Protein AF-A0A8B6XWF5-F1 (afdb_monomer_lite)

Structure (mmCIF, N/CA/C/O backbone):
data_AF-A0A8B6XWF5-F1
#
_entry.id   AF-A0A8B6XWF5-F1
#
loop_
_atom_site.group_PDB
_atom_site.id
_atom_site.type_symbol
_atom_site.label_atom_id
_atom_site.label_alt_id
_atom_site.label_comp_id
_atom_site.label_asym_id
_atom_site.label_entity_id
_atom_site.label_seq_id
_atom_site.pdbx_PDB_ins_code
_atom_site.Cartn_x
_atom_site.Cartn_y
_atom_site.Cartn_z
_atom_site.occupancy
_atom_site.B_iso_or_equiv
_atom_site.auth_seq_id
_atom_site.auth_comp_id
_atom_site.auth_asym_id
_atom_site.auth_atom_id
_atom_site.pdbx_PDB_model_num
ATOM 1 N N . MET A 1 1 ? 24.332 42.017 -53.865 1.00 40.75 1 MET A N 1
ATOM 2 C CA . MET A 1 1 ? 25.266 41.068 -53.219 1.00 40.75 1 MET A CA 1
ATOM 3 C C . MET A 1 1 ? 24.506 40.400 -52.078 1.00 40.75 1 MET A C 1
ATOM 5 O O . MET A 1 1 ? 23.909 41.108 -51.281 1.00 40.75 1 MET A O 1
ATOM 9 N N . TYR A 1 2 ? 24.379 39.073 -52.116 1.00 41.25 2 TYR A N 1
ATOM 10 C CA . TYR A 1 2 ? 23.441 38.264 -51.323 1.00 41.25 2 TYR A CA 1
ATOM 11 C C . TYR A 1 2 ? 23.798 38.203 -49.827 1.00 41.25 2 TYR A C 1
ATOM 13 O O . TYR A 1 2 ? 24.896 37.775 -49.492 1.00 41.25 2 TYR A O 1
ATOM 21 N N . ALA A 1 3 ? 22.838 38.498 -48.943 1.00 41.47 3 ALA A N 1
ATOM 22 C CA . ALA A 1 3 ? 22.856 38.057 -47.546 1.00 41.47 3 ALA A CA 1
ATOM 23 C C . ALA A 1 3 ? 21.931 36.832 -47.414 1.00 41.47 3 ALA A C 1
ATOM 25 O O . ALA A 1 3 ? 20.718 36.934 -47.612 1.00 41.47 3 ALA A O 1
ATOM 26 N N . ARG A 1 4 ? 22.513 35.650 -47.170 1.00 47.28 4 ARG A N 1
ATOM 27 C CA . ARG A 1 4 ? 21.792 34.379 -46.995 1.00 47.28 4 ARG A CA 1
ATOM 28 C C . ARG A 1 4 ? 21.519 34.101 -45.513 1.00 47.28 4 ARG A C 1
ATOM 30 O O . ARG A 1 4 ? 22.391 34.240 -44.672 1.00 47.28 4 ARG A O 1
ATOM 37 N N . ARG A 1 5 ? 20.273 33.677 -45.296 1.00 52.94 5 ARG A N 1
ATOM 38 C CA . ARG A 1 5 ? 19.654 32.906 -44.204 1.00 52.94 5 ARG A CA 1
ATOM 39 C C . ARG A 1 5 ? 20.608 32.059 -43.340 1.00 52.94 5 ARG A C 1
ATOM 41 O O . ARG A 1 5 ? 21.118 31.068 -43.842 1.00 52.94 5 ARG A O 1
ATOM 48 N N . ASP A 1 6 ? 20.637 32.347 -42.037 1.00 50.38 6 ASP A N 1
ATOM 49 C CA . ASP A 1 6 ? 21.227 31.493 -40.983 1.00 50.38 6 ASP A CA 1
ATOM 50 C C . ASP A 1 6 ? 20.266 31.233 -39.794 1.00 50.38 6 ASP A C 1
ATOM 52 O O . ASP A 1 6 ? 20.687 30.977 -38.670 1.00 50.38 6 ASP A O 1
ATOM 56 N N . SER A 1 7 ? 18.942 31.286 -39.998 1.00 51.62 7 SER A N 1
ATOM 57 C CA . SER A 1 7 ? 17.967 31.172 -38.891 1.00 51.62 7 SER A CA 1
ATOM 58 C C . SER A 1 7 ? 17.099 29.905 -38.868 1.00 51.62 7 SER A C 1
ATOM 60 O O . SER A 1 7 ? 16.198 29.824 -38.040 1.00 51.62 7 SER A O 1
ATOM 62 N N . ILE A 1 8 ? 17.351 28.896 -39.712 1.00 48.91 8 ILE A N 1
ATOM 63 C CA . ILE A 1 8 ? 16.425 27.747 -39.869 1.00 48.91 8 ILE A CA 1
ATOM 64 C C . ILE A 1 8 ? 16.876 26.459 -39.138 1.00 48.91 8 ILE A C 1
ATOM 66 O O . ILE A 1 8 ? 16.073 25.558 -38.948 1.00 48.91 8 ILE A O 1
ATOM 70 N N . VAL A 1 9 ? 18.109 26.358 -38.628 1.00 51.06 9 VAL A N 1
ATOM 71 C CA . VAL A 1 9 ? 18.645 25.058 -38.145 1.00 51.06 9 VAL A CA 1
ATOM 72 C C . VAL A 1 9 ? 18.477 24.811 -36.629 1.00 51.06 9 VAL A C 1
ATOM 74 O O . VAL A 1 9 ? 18.616 23.686 -36.166 1.00 51.06 9 VAL A O 1
ATOM 77 N N . ARG A 1 10 ? 18.114 25.816 -35.816 1.00 50.41 10 ARG A N 1
ATOM 78 C CA . ARG A 1 10 ? 18.029 25.657 -34.340 1.00 50.41 10 ARG A CA 1
ATOM 79 C C . ARG A 1 10 ? 16.682 25.153 -33.799 1.00 50.41 10 ARG A C 1
ATOM 81 O O . ARG A 1 10 ? 16.606 24.804 -32.622 1.00 50.41 10 ARG A O 1
ATOM 88 N N . SER A 1 11 ? 15.623 25.121 -34.609 1.00 52.97 11 SER A N 1
ATOM 89 C CA . SER A 1 11 ? 14.292 24.669 -34.171 1.00 52.97 11 SER A CA 1
ATOM 90 C C . SER A 1 11 ? 14.122 23.144 -34.181 1.00 52.97 11 SER A C 1
ATOM 92 O O . SER A 1 11 ? 13.317 22.632 -33.405 1.00 52.97 11 SER A O 1
ATOM 94 N N . ASP A 1 12 ? 14.900 22.415 -34.987 1.00 57.81 12 ASP A N 1
ATOM 95 C CA . ASP A 1 12 ? 14.737 20.962 -35.155 1.00 57.81 12 ASP A CA 1
ATOM 96 C C . ASP A 1 12 ? 15.375 20.138 -34.026 1.00 57.81 12 ASP A C 1
ATOM 98 O O . ASP A 1 12 ? 14.762 19.206 -33.508 1.00 57.81 12 ASP A O 1
ATOM 102 N N . GLU A 1 13 ? 16.567 20.507 -33.548 1.00 53.78 13 GLU A N 1
ATOM 103 C CA . GLU A 1 13 ? 17.257 19.730 -32.504 1.00 53.78 13 GLU A CA 1
ATOM 104 C C . GLU A 1 13 ? 16.522 19.752 -31.158 1.00 53.78 13 GLU A C 1
ATOM 106 O O . GLU A 1 13 ? 16.508 18.759 -30.429 1.00 53.78 13 GLU A O 1
ATOM 111 N N . ARG A 1 14 ? 15.859 20.867 -30.825 1.00 58.56 14 ARG A N 1
ATOM 112 C CA . ARG A 1 14 ? 15.055 20.987 -29.597 1.00 58.56 14 ARG A CA 1
ATOM 113 C C . ARG A 1 14 ? 13.810 20.104 -29.651 1.00 58.56 14 ARG A C 1
ATOM 115 O O . ARG A 1 14 ? 13.469 19.476 -28.654 1.00 58.56 14 ARG A O 1
ATOM 122 N N . SER A 1 15 ? 13.171 20.034 -30.818 1.00 60.38 15 SER A N 1
ATOM 123 C CA . SER A 1 15 ? 12.005 19.183 -31.063 1.00 60.38 15 SER A CA 1
ATOM 124 C C . SER A 1 15 ? 12.380 17.701 -30.975 1.00 60.38 15 SER A C 1
ATOM 126 O O . SER A 1 15 ? 11.768 16.942 -30.225 1.00 60.38 15 SER A O 1
ATOM 128 N N . VAL A 1 16 ? 13.472 17.299 -31.634 1.00 60.78 16 VAL A N 1
ATOM 129 C CA . VAL A 1 16 ? 13.962 15.912 -31.618 1.00 60.78 16 VAL A CA 1
ATOM 130 C C . VAL A 1 16 ? 14.420 15.483 -30.220 1.00 60.78 16 VAL A C 1
ATOM 132 O O . VAL A 1 16 ? 14.126 14.364 -29.798 1.00 60.78 16 VAL A O 1
ATOM 135 N N . ASN A 1 17 ? 15.097 16.354 -29.467 1.00 61.69 17 ASN A N 1
ATOM 136 C CA . ASN A 1 17 ? 15.509 16.051 -28.093 1.00 61.69 17 ASN A CA 1
ATOM 137 C C . ASN A 1 17 ? 14.317 15.971 -27.124 1.00 61.69 17 ASN A C 1
ATOM 139 O O . ASN A 1 17 ? 14.327 15.132 -26.222 1.00 61.69 17 ASN A O 1
ATOM 143 N N . ASN A 1 18 ? 13.267 16.770 -27.338 1.00 60.59 18 ASN A N 1
ATOM 144 C CA . ASN A 1 18 ? 12.017 16.650 -26.586 1.00 60.59 18 ASN A CA 1
ATOM 145 C C . ASN A 1 18 ? 11.285 15.337 -26.902 1.00 60.59 18 ASN A C 1
ATOM 147 O O . ASN A 1 18 ? 10.856 14.649 -25.985 1.00 60.59 18 ASN A O 1
ATOM 151 N N . ILE A 1 19 ? 11.213 14.925 -28.170 1.00 62.34 19 ILE A N 1
ATOM 152 C CA . ILE A 1 19 ? 10.586 13.648 -28.556 1.00 62.34 19 ILE A CA 1
ATOM 153 C C . ILE A 1 19 ? 11.376 12.454 -27.996 1.00 62.34 19 ILE A C 1
ATOM 155 O O . ILE A 1 19 ? 10.791 11.522 -27.446 1.00 62.34 19 ILE A O 1
ATOM 159 N N . LYS A 1 20 ? 12.713 12.488 -28.068 1.00 64.31 20 LYS A N 1
ATOM 160 C CA . LYS A 1 20 ? 13.566 11.438 -27.486 1.00 64.31 20 LYS A CA 1
ATOM 161 C C . LYS A 1 20 ? 13.416 11.342 -25.970 1.00 64.31 20 LYS A C 1
ATOM 163 O O . LYS A 1 20 ? 13.403 10.237 -25.444 1.00 64.31 20 LYS A O 1
ATOM 168 N N . SER A 1 21 ? 13.303 12.470 -25.267 1.00 62.88 21 SER A N 1
ATOM 169 C CA . SER A 1 21 ? 13.148 12.465 -23.809 1.00 62.88 21 SER A CA 1
ATOM 170 C C . SER A 1 21 ? 11.763 11.990 -23.356 1.00 62.88 21 SER A C 1
ATOM 172 O O . SER A 1 21 ? 11.671 11.393 -22.283 1.00 62.88 21 SER A O 1
ATOM 174 N N . ILE A 1 22 ? 10.731 12.198 -24.184 1.00 63.44 22 ILE A N 1
ATOM 175 C CA . ILE A 1 22 ? 9.366 11.679 -24.010 1.00 63.44 22 ILE A CA 1
ATOM 176 C C . ILE A 1 22 ? 9.309 10.154 -24.194 1.00 63.44 22 ILE A C 1
ATOM 178 O O . ILE A 1 22 ? 8.597 9.475 -23.461 1.00 63.44 22 ILE A O 1
ATOM 182 N N . LEU A 1 23 ? 10.071 9.604 -25.142 1.00 70.94 23 LEU A N 1
ATOM 183 C CA . LEU A 1 23 ? 10.113 8.160 -25.416 1.00 70.94 23 LEU A CA 1
ATOM 184 C C . LEU A 1 23 ? 11.144 7.400 -24.564 1.00 70.94 23 LEU A C 1
ATOM 186 O O . LEU A 1 23 ? 11.208 6.172 -24.611 1.00 70.94 23 LEU A O 1
ATOM 190 N N . ASP A 1 24 ? 11.961 8.109 -23.786 1.00 75.56 24 ASP A N 1
ATOM 191 C CA . ASP A 1 24 ? 12.939 7.507 -22.887 1.00 75.56 24 ASP A CA 1
ATOM 192 C C . ASP A 1 24 ? 12.252 6.944 -21.636 1.00 75.56 24 ASP A C 1
ATOM 194 O O . ASP A 1 24 ? 11.962 7.656 -20.670 1.00 75.56 24 ASP A O 1
ATOM 198 N N . LEU A 1 25 ? 12.011 5.634 -21.666 1.00 78.88 25 LEU A N 1
ATOM 199 C CA . LEU A 1 25 ? 11.409 4.874 -20.572 1.00 78.88 25 LEU A CA 1
ATOM 200 C C . LEU A 1 25 ? 12.417 4.488 -19.477 1.00 78.88 25 LEU A C 1
ATOM 202 O O . LEU A 1 25 ? 12.051 3.781 -18.539 1.00 78.88 25 LEU A O 1
ATOM 206 N N . LYS A 1 26 ? 13.678 4.941 -19.560 1.00 78.06 26 LYS A N 1
ATOM 207 C CA . LYS A 1 26 ? 14.667 4.661 -18.516 1.00 78.06 26 LYS A CA 1
ATOM 208 C C . LYS A 1 26 ? 14.281 5.360 -17.213 1.00 78.06 26 LYS A C 1
ATOM 210 O O . LYS A 1 26 ? 14.115 6.582 -17.210 1.00 78.06 26 LYS A O 1
ATOM 215 N N . PRO A 1 27 ? 14.216 4.629 -16.087 1.00 77.88 27 PRO A N 1
ATOM 216 C CA . PRO A 1 27 ? 13.932 5.237 -14.799 1.00 77.88 27 PRO A CA 1
ATOM 217 C C . PRO A 1 27 ? 14.965 6.294 -14.406 1.00 77.88 27 PRO A C 1
ATOM 219 O O . PRO A 1 27 ? 16.173 6.073 -14.521 1.00 77.88 27 PRO A O 1
ATOM 222 N N . ARG A 1 28 ? 14.488 7.429 -13.892 1.00 82.44 28 ARG A N 1
ATOM 223 C CA . ARG A 1 28 ? 15.327 8.576 -13.507 1.00 82.44 28 ARG A CA 1
ATOM 224 C C . ARG A 1 28 ? 15.396 8.784 -11.995 1.00 82.44 28 ARG A C 1
ATOM 226 O O . ARG A 1 28 ? 16.391 9.310 -11.498 1.00 82.44 28 ARG A O 1
ATOM 233 N N . ASN A 1 29 ? 14.400 8.312 -11.246 1.00 85.56 29 ASN A N 1
ATOM 234 C CA . ASN A 1 29 ? 14.357 8.454 -9.792 1.00 85.56 29 ASN A CA 1
ATOM 235 C C . ASN A 1 29 ? 15.127 7.330 -9.073 1.00 85.56 29 ASN A C 1
ATOM 237 O O . ASN A 1 29 ? 14.553 6.335 -8.641 1.00 85.56 29 ASN A O 1
ATOM 241 N N . LYS A 1 30 ? 16.452 7.468 -8.948 1.00 91.19 30 LYS A N 1
ATOM 242 C CA . LYS A 1 30 ? 17.323 6.402 -8.411 1.00 91.19 30 LYS A CA 1
ATOM 243 C C . LYS A 1 30 ? 16.920 5.905 -7.018 1.00 91.19 30 LYS A C 1
ATOM 245 O O . LYS A 1 30 ? 16.978 4.701 -6.783 1.00 91.19 30 LYS A O 1
ATOM 250 N N . GLN A 1 31 ? 16.529 6.802 -6.112 1.00 92.88 31 GLN A N 1
ATOM 251 C CA . GLN A 1 31 ? 16.149 6.432 -4.744 1.00 92.88 31 GLN A CA 1
ATOM 252 C C . GLN A 1 31 ? 14.873 5.586 -4.740 1.00 92.88 31 GLN A C 1
ATOM 254 O O . GLN A 1 31 ? 14.890 4.473 -4.217 1.00 92.88 31 GLN A O 1
ATOM 259 N N . ILE A 1 32 ? 13.818 6.053 -5.415 1.00 94.81 32 ILE A N 1
ATOM 260 C CA . ILE A 1 32 ? 12.560 5.304 -5.546 1.00 94.81 32 ILE A CA 1
ATOM 261 C C . ILE A 1 32 ? 12.779 3.978 -6.267 1.00 94.81 32 ILE A C 1
ATOM 263 O O . ILE A 1 32 ? 12.205 2.966 -5.887 1.00 94.81 32 ILE A O 1
ATOM 267 N N . ILE A 1 33 ? 13.650 3.937 -7.269 1.00 94.81 33 ILE A N 1
ATOM 268 C CA . ILE A 1 33 ? 13.936 2.707 -8.008 1.00 94.81 33 ILE A CA 1
ATOM 269 C C . ILE A 1 33 ? 14.662 1.675 -7.151 1.00 94.81 33 ILE A C 1
ATOM 271 O O . ILE A 1 33 ? 14.347 0.487 -7.225 1.00 94.81 33 ILE A O 1
ATOM 275 N N . ASN A 1 34 ? 15.614 2.105 -6.327 1.00 95.38 34 ASN A N 1
ATOM 276 C CA . ASN A 1 34 ? 16.272 1.211 -5.380 1.00 95.38 34 ASN A CA 1
ATOM 277 C C . ASN A 1 34 ? 15.288 0.710 -4.319 1.00 95.38 34 ASN A C 1
ATOM 279 O O . ASN A 1 34 ? 15.286 -0.481 -4.015 1.00 95.38 34 ASN A O 1
ATOM 283 N N . TYR A 1 35 ? 14.415 1.591 -3.826 1.00 95.56 35 TYR A N 1
ATOM 284 C CA . TYR A 1 35 ? 13.320 1.210 -2.941 1.00 95.56 35 TYR A CA 1
ATOM 285 C C . TYR A 1 35 ? 12.409 0.159 -3.595 1.00 95.56 35 TYR A C 1
ATOM 287 O O . TYR A 1 35 ? 12.222 -0.912 -3.026 1.00 95.56 35 TYR A O 1
ATOM 295 N N . CYS A 1 36 ? 11.945 0.388 -4.827 1.00 96.31 36 CYS A N 1
ATOM 296 C CA . CYS A 1 36 ? 11.104 -0.561 -5.560 1.00 96.31 36 CYS A CA 1
ATOM 297 C C . CYS A 1 36 ? 11.787 -1.927 -5.696 1.00 96.31 36 CYS A C 1
ATOM 299 O O . CYS A 1 36 ? 11.189 -2.946 -5.380 1.00 96.31 36 CYS A O 1
ATOM 301 N N . LYS A 1 37 ? 13.068 -1.975 -6.079 1.00 95.62 37 LYS A N 1
ATOM 302 C CA . LYS A 1 37 ? 13.811 -3.246 -6.155 1.00 95.62 37 LYS A CA 1
ATOM 303 C C . LYS A 1 37 ? 13.860 -3.983 -4.816 1.00 95.62 37 LYS A C 1
ATOM 305 O O . LYS A 1 37 ? 13.792 -5.207 -4.801 1.00 95.62 37 LYS A O 1
ATOM 310 N N . SER A 1 38 ? 13.955 -3.259 -3.697 1.00 95.38 38 SER A N 1
ATOM 311 C CA . SER A 1 38 ? 13.962 -3.885 -2.370 1.00 95.38 38 SER A CA 1
ATOM 312 C C . SER A 1 38 ? 12.652 -4.617 -2.047 1.00 95.38 38 SER A C 1
ATOM 314 O O . SER A 1 38 ? 12.682 -5.602 -1.312 1.00 95.38 38 SER A O 1
ATOM 316 N N . LEU A 1 39 ? 11.530 -4.204 -2.654 1.00 94.94 39 LEU A N 1
ATOM 317 C CA . LEU A 1 39 ? 10.211 -4.812 -2.454 1.00 94.94 39 LEU A CA 1
ATOM 318 C C . LEU A 1 39 ? 10.129 -6.265 -2.931 1.00 94.94 39 LEU A C 1
ATOM 320 O O . LEU A 1 39 ? 9.298 -7.019 -2.434 1.00 94.94 39 LEU A O 1
ATOM 324 N N . ILE A 1 40 ? 10.999 -6.688 -3.852 1.00 92.12 40 ILE A N 1
ATOM 325 C CA . ILE A 1 40 ? 11.012 -8.064 -4.376 1.00 92.12 40 ILE A CA 1
ATOM 326 C C . ILE A 1 40 ? 11.262 -9.072 -3.258 1.00 92.12 40 ILE A C 1
ATOM 328 O O . ILE A 1 40 ? 10.618 -10.113 -3.198 1.00 92.12 40 ILE A O 1
ATOM 332 N N . ASN A 1 41 ? 12.149 -8.713 -2.332 1.00 87.69 41 ASN A N 1
ATOM 333 C CA . ASN A 1 41 ? 12.585 -9.579 -1.242 1.00 87.69 41 ASN A CA 1
ATOM 334 C C . ASN A 1 41 ? 11.789 -9.362 0.050 1.00 87.69 41 ASN A C 1
ATOM 336 O O . ASN A 1 41 ? 12.114 -9.951 1.084 1.00 87.69 41 ASN A O 1
ATOM 340 N N . VAL A 1 42 ? 10.770 -8.501 0.026 1.00 89.44 42 VAL A N 1
ATOM 341 C CA . VAL A 1 42 ? 9.942 -8.256 1.203 1.00 89.44 42 VAL A CA 1
ATOM 342 C C . VAL A 1 42 ? 9.088 -9.487 1.472 1.00 89.44 42 VAL A C 1
ATOM 344 O O . VAL A 1 42 ? 8.296 -9.920 0.637 1.00 89.44 42 VAL A O 1
ATOM 347 N N . ARG A 1 43 ? 9.225 -10.019 2.687 1.00 84.06 43 ARG A N 1
ATOM 348 C CA . ARG A 1 43 ? 8.309 -11.013 3.243 1.00 84.06 43 ARG A CA 1
ATOM 349 C C . ARG A 1 43 ? 7.303 -10.304 4.132 1.00 84.06 43 ARG A C 1
ATOM 351 O O . ARG A 1 43 ? 7.694 -9.619 5.077 1.00 84.06 43 ARG A O 1
ATOM 358 N N . ILE A 1 44 ? 6.022 -10.476 3.832 1.00 81.81 44 ILE A N 1
ATOM 359 C CA . ILE A 1 44 ? 4.932 -9.940 4.638 1.00 81.81 44 ILE A CA 1
ATOM 360 C C . ILE A 1 44 ? 4.290 -11.110 5.384 1.00 81.81 44 ILE A C 1
ATOM 362 O O . ILE A 1 44 ? 3.700 -11.997 4.780 1.00 81.81 44 ILE A O 1
ATOM 366 N N . PHE A 1 45 ? 4.459 -11.142 6.706 1.00 75.62 45 PHE A N 1
ATOM 367 C CA . PHE A 1 45 ? 3.943 -12.225 7.550 1.00 75.62 45 PHE A CA 1
ATOM 368 C C . PHE A 1 45 ? 2.411 -12.209 7.646 1.00 75.62 45 PHE A C 1
ATOM 370 O O . PHE A 1 45 ? 1.807 -11.145 7.711 1.00 75.62 45 PHE A O 1
ATOM 377 N N . GLY A 1 46 ? 1.773 -13.377 7.669 1.00 65.69 46 GLY A N 1
ATOM 378 C CA . GLY A 1 46 ? 0.315 -13.472 7.817 1.00 65.69 46 GLY A CA 1
ATOM 379 C C . GLY A 1 46 ? -0.494 -12.988 6.608 1.00 65.69 46 GLY A C 1
ATOM 380 O O . GLY A 1 46 ? -1.695 -12.801 6.744 1.00 65.69 46 GLY A O 1
ATOM 381 N N . GLN A 1 47 ? 0.137 -12.768 5.445 1.00 72.75 47 GLN A N 1
ATOM 382 C CA . GLN A 1 47 ? -0.591 -12.543 4.190 1.00 72.75 47 GLN A CA 1
ATOM 383 C C . GLN A 1 47 ? -1.460 -13.765 3.855 1.00 72.75 47 GLN A C 1
ATOM 385 O O . GLN A 1 47 ? -1.043 -14.894 4.122 1.00 72.75 47 GLN A O 1
ATOM 390 N N . ASN A 1 48 ? -2.622 -13.548 3.240 1.00 66.00 48 ASN A N 1
ATOM 391 C CA . ASN A 1 48 ? -3.406 -14.656 2.698 1.00 66.00 48 ASN A CA 1
ATOM 392 C C . ASN A 1 48 ? -2.639 -15.321 1.545 1.00 66.00 48 ASN A C 1
ATOM 394 O O . ASN A 1 48 ? -1.964 -14.629 0.773 1.00 66.00 48 ASN A O 1
ATOM 398 N N . GLU A 1 49 ? -2.742 -16.648 1.428 1.00 57.53 49 GLU A N 1
ATOM 399 C CA . GLU A 1 49 ? -2.293 -17.351 0.226 1.00 57.53 49 GLU A CA 1
ATOM 400 C C . GLU A 1 49 ? -3.127 -16.835 -0.953 1.00 57.53 49 GLU A C 1
ATOM 402 O O . GLU A 1 49 ? -4.355 -16.859 -0.921 1.00 57.53 49 GLU A O 1
ATOM 407 N N . THR A 1 50 ? -2.456 -16.294 -1.968 1.00 48.31 50 THR A N 1
ATOM 408 C CA . THR A 1 50 ? -3.078 -15.876 -3.235 1.00 48.31 50 THR A CA 1
ATOM 409 C C . THR A 1 50 ? -3.547 -17.074 -4.061 1.00 48.31 50 THR A C 1
ATOM 411 O O . THR A 1 50 ? -4.314 -16.911 -5.006 1.00 48.31 50 THR A O 1
ATOM 414 N N . ASP A 1 51 ? -3.129 -18.281 -3.677 1.00 37.53 51 ASP A N 1
ATOM 415 C CA . ASP A 1 51 ? -3.220 -19.475 -4.499 1.00 37.53 51 ASP A CA 1
ATOM 416 C C . ASP A 1 51 ? -4.302 -20.400 -3.931 1.00 37.53 51 ASP A C 1
ATOM 418 O O . ASP A 1 51 ? -4.064 -21.156 -2.996 1.00 37.53 51 ASP A O 1
ATOM 422 N N . ASN A 1 52 ? -5.488 -20.360 -4.543 1.00 36.81 52 ASN A N 1
ATOM 423 C CA . ASN A 1 52 ? -6.627 -21.250 -4.294 1.00 36.81 52 ASN A CA 1
ATOM 424 C C . ASN A 1 52 ? -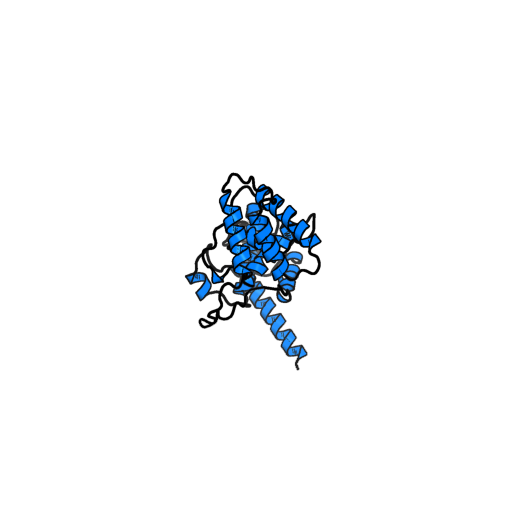7.192 -21.221 -2.861 1.00 36.81 52 ASN A C 1
ATOM 426 O O . ASN A 1 52 ? -6.739 -21.987 -2.006 1.00 36.81 52 ASN A O 1
ATOM 430 N N . PRO A 1 53 ? -8.300 -20.496 -2.606 1.00 42.03 53 PRO A N 1
ATOM 431 C CA . PRO A 1 53 ? -9.165 -20.879 -1.502 1.00 42.03 53 PRO A CA 1
ATOM 432 C C . PRO A 1 53 ? -9.691 -22.269 -1.856 1.00 42.03 53 PRO A C 1
ATOM 434 O O . PRO A 1 53 ? -10.568 -22.415 -2.703 1.00 42.03 53 PRO A O 1
ATOM 437 N N . SER A 1 54 ? -9.095 -23.324 -1.302 1.00 39.25 54 SER A N 1
ATOM 438 C CA . SER A 1 54 ? -9.598 -24.670 -1.524 1.00 39.25 54 SER A CA 1
ATOM 439 C C . SER A 1 54 ? -11.067 -24.678 -1.101 1.00 39.25 54 SER A C 1
ATOM 441 O O . SER A 1 54 ? -11.354 -24.538 0.086 1.00 39.25 54 SER A O 1
ATOM 443 N N . GLU A 1 55 ? -11.984 -24.859 -2.055 1.00 42.28 55 GLU A N 1
ATOM 444 C CA . GLU A 1 55 ? -13.448 -24.902 -1.869 1.00 42.28 55 GLU A CA 1
ATOM 445 C C . GLU A 1 55 ? -13.925 -26.042 -0.938 1.00 42.28 55 GLU A C 1
ATOM 447 O O . GLU A 1 55 ? -15.111 -26.344 -0.864 1.00 42.28 55 GLU A O 1
ATOM 452 N N . ASN A 1 56 ? -13.012 -26.694 -0.212 1.00 38.62 56 ASN A N 1
ATOM 453 C CA . ASN A 1 56 ? -13.265 -27.870 0.609 1.00 38.62 56 ASN A CA 1
ATOM 454 C C . ASN A 1 56 ? -12.803 -27.745 2.069 1.00 38.62 56 ASN A C 1
ATOM 456 O O . ASN A 1 56 ? -12.875 -28.741 2.790 1.00 38.62 56 ASN A O 1
ATOM 460 N N . SER A 1 57 ? -12.383 -26.572 2.557 1.00 41.94 57 SER A N 1
ATOM 461 C CA . SER A 1 57 ? -12.335 -26.369 4.008 1.00 41.94 57 SER A CA 1
ATOM 462 C C . SER A 1 57 ? -13.715 -25.938 4.499 1.00 41.94 57 SER A C 1
ATOM 464 O O . SER A 1 57 ? -14.088 -24.771 4.545 1.00 41.94 57 SER A O 1
ATOM 466 N N . SER A 1 58 ? -14.502 -26.925 4.912 1.00 46.16 58 SER A N 1
ATOM 467 C CA . SER A 1 58 ? -15.577 -26.739 5.882 1.00 46.16 58 SER A CA 1
ATOM 468 C C . SER A 1 58 ? -14.980 -26.289 7.229 1.00 46.16 58 SER A C 1
ATOM 470 O O . SER A 1 58 ? -14.986 -27.051 8.195 1.00 46.16 58 SER A O 1
ATOM 472 N N . GLN A 1 59 ? -14.379 -25.098 7.278 1.00 47.09 59 GLN A N 1
ATOM 473 C CA . GLN A 1 59 ? -13.785 -24.521 8.478 1.00 47.09 59 GLN A CA 1
ATOM 474 C C . GLN A 1 59 ? -14.714 -23.452 9.040 1.00 47.09 59 GLN A C 1
ATOM 476 O O . GLN A 1 59 ? -14.828 -22.333 8.547 1.00 47.09 59 GLN A O 1
ATOM 481 N N . GLU A 1 60 ? -15.405 -23.859 10.095 1.00 50.34 60 GLU A N 1
ATOM 482 C CA . GLU A 1 60 ? -16.085 -22.994 11.042 1.00 50.34 60 GLU A CA 1
ATOM 483 C C . GLU A 1 60 ? -15.156 -21.854 11.505 1.00 50.34 60 GLU A C 1
ATOM 485 O O . GLU A 1 60 ? -14.055 -22.105 11.984 1.00 50.34 60 GLU A O 1
ATOM 490 N N . ASN A 1 61 ? -15.634 -20.610 11.417 1.00 56.31 61 ASN A N 1
ATOM 491 C CA . ASN A 1 61 ? -15.246 -19.470 12.262 1.00 56.31 61 ASN A CA 1
ATOM 492 C C . ASN A 1 61 ? -13.744 -19.142 12.440 1.00 56.31 61 ASN A C 1
ATOM 494 O O . ASN A 1 61 ? -13.388 -18.535 13.453 1.00 56.31 61 ASN A O 1
ATOM 498 N N . GLU A 1 62 ? -12.849 -19.479 11.508 1.00 71.12 62 GLU A N 1
ATOM 499 C CA . GLU A 1 62 ? -11.453 -19.043 11.630 1.00 71.12 62 GLU A CA 1
ATOM 500 C C . GLU A 1 62 ? -11.341 -17.543 11.306 1.00 71.12 62 GLU A C 1
ATOM 502 O O . GLU A 1 62 ? -11.607 -17.095 10.190 1.00 71.12 62 GLU A O 1
ATOM 507 N N . LEU A 1 63 ? -10.997 -16.739 12.316 1.00 86.88 63 LEU A N 1
ATOM 508 C CA . LEU A 1 63 ? -10.816 -15.296 12.174 1.00 86.88 63 LEU A CA 1
ATOM 509 C C . LEU A 1 63 ? -9.500 -15.026 11.424 1.00 86.88 63 LEU A C 1
ATOM 511 O O . LEU A 1 63 ? -8.416 -15.134 11.993 1.00 86.88 63 LEU A O 1
ATOM 515 N N . THR A 1 64 ? -9.598 -14.691 10.137 1.00 90.56 64 THR A N 1
ATOM 516 C CA . THR A 1 64 ? -8.446 -14.486 9.240 1.00 90.56 64 THR A CA 1
ATOM 517 C C . THR A 1 64 ? -7.956 -13.036 9.207 1.00 90.56 64 THR A C 1
ATOM 519 O O . THR A 1 64 ? -8.637 -12.113 9.663 1.00 90.56 64 THR A O 1
ATOM 522 N N . LEU A 1 65 ? -6.786 -12.798 8.593 1.00 90.81 65 LEU A N 1
ATOM 523 C CA . LEU A 1 65 ? -6.285 -11.433 8.389 1.00 90.81 65 LEU A CA 1
ATOM 524 C C . LEU A 1 65 ? -7.264 -10.614 7.533 1.00 90.81 65 LEU A C 1
ATOM 526 O O . LEU A 1 65 ? -7.536 -9.459 7.859 1.00 90.81 65 LEU A O 1
ATOM 530 N N . SER A 1 66 ? -7.822 -11.227 6.482 1.00 92.50 66 SER A N 1
ATOM 531 C CA . SER A 1 66 ? -8.863 -10.614 5.643 1.00 92.50 66 SER A CA 1
ATOM 532 C C . SER A 1 66 ? -10.035 -10.116 6.483 1.00 92.50 66 SER A C 1
ATOM 534 O O . SER A 1 66 ? -10.382 -8.937 6.400 1.00 92.50 66 SER A O 1
ATOM 536 N N . TYR A 1 67 ? -10.569 -10.976 7.358 1.00 93.00 67 TYR A N 1
ATOM 537 C CA . TYR A 1 67 ? -11.692 -10.634 8.226 1.00 93.00 67 TYR A CA 1
ATOM 538 C C . TYR A 1 67 ? -11.401 -9.392 9.074 1.00 93.00 67 TYR A C 1
ATOM 540 O O . TYR A 1 67 ? -12.199 -8.452 9.094 1.00 93.00 67 TYR A O 1
ATOM 548 N N . PHE A 1 68 ? -10.253 -9.352 9.754 1.00 95.88 68 PHE A N 1
ATOM 549 C CA . PHE A 1 68 ? -9.927 -8.235 10.640 1.00 95.88 68 PHE A CA 1
ATOM 550 C C . PHE A 1 68 ? -9.648 -6.932 9.886 1.00 95.88 68 PHE A C 1
ATOM 552 O O . PHE A 1 68 ? -10.095 -5.876 10.334 1.00 95.88 68 PHE A O 1
ATOM 559 N N . ILE A 1 69 ? -8.956 -6.980 8.739 1.00 96.38 69 ILE A N 1
ATOM 560 C CA . ILE A 1 69 ? -8.725 -5.778 7.922 1.00 96.38 69 ILE A CA 1
ATOM 561 C C . ILE A 1 69 ? -10.061 -5.250 7.388 1.00 96.38 69 ILE A C 1
ATOM 563 O O . ILE A 1 69 ? -10.355 -4.063 7.537 1.00 96.38 69 ILE A O 1
ATOM 567 N N . GLN A 1 70 ? -10.885 -6.127 6.811 1.00 95.81 70 GLN A N 1
ATOM 568 C CA . GLN A 1 70 ? -12.189 -5.762 6.267 1.00 95.81 70 GLN A CA 1
ATOM 569 C C . GLN A 1 70 ? -13.095 -5.151 7.341 1.00 95.81 70 GLN A C 1
ATOM 571 O O . GLN A 1 70 ? -13.729 -4.120 7.105 1.00 95.81 70 GLN A O 1
ATOM 576 N N . SER A 1 71 ? -13.159 -5.778 8.516 1.00 96.38 71 SER A N 1
ATOM 577 C CA . SER A 1 71 ? -14.025 -5.333 9.608 1.00 96.38 71 SER A CA 1
ATOM 578 C C . SER A 1 71 ? -13.553 -4.000 10.188 1.00 96.38 71 SER A C 1
ATOM 580 O O . SER A 1 71 ? -14.368 -3.099 10.381 1.00 96.38 71 SER A O 1
ATOM 582 N N . ALA A 1 72 ? -12.239 -3.811 10.355 1.00 96.81 72 ALA A N 1
ATOM 583 C CA . ALA A 1 72 ? -11.672 -2.528 10.766 1.00 96.81 72 ALA A CA 1
ATOM 584 C C . ALA A 1 72 ? -11.999 -1.405 9.768 1.00 96.81 72 ALA A C 1
ATOM 586 O O . ALA A 1 72 ? -12.393 -0.311 10.167 1.00 96.81 72 ALA A O 1
ATOM 587 N N . ASP A 1 73 ? -11.872 -1.665 8.469 1.00 96.56 73 ASP A N 1
ATOM 588 C CA . ASP A 1 73 ? -12.186 -0.702 7.412 1.00 96.56 73 ASP A CA 1
ATOM 589 C C . ASP A 1 73 ? -13.695 -0.390 7.331 1.00 96.56 73 ASP A C 1
ATOM 591 O O . ASP A 1 73 ? -14.098 0.768 7.183 1.00 96.56 73 ASP A O 1
ATOM 595 N N . ALA A 1 74 ? -14.561 -1.396 7.495 1.00 95.50 74 ALA A N 1
ATOM 596 C CA . ALA A 1 74 ? -16.007 -1.201 7.610 1.00 95.50 74 ALA A CA 1
ATOM 597 C C . ALA A 1 74 ? -16.374 -0.338 8.827 1.00 95.50 74 ALA A C 1
ATOM 599 O O . ALA A 1 74 ? -17.135 0.625 8.686 1.00 95.50 74 ALA A O 1
ATOM 600 N N . PHE A 1 75 ? -15.777 -0.628 9.983 1.00 95.75 75 PHE A N 1
ATOM 601 C CA . PHE A 1 75 ? -15.934 0.151 11.205 1.00 95.75 75 PHE A CA 1
ATOM 602 C C . PHE A 1 75 ? -15.497 1.603 11.008 1.00 95.75 75 PHE A C 1
ATOM 604 O O . PHE A 1 75 ? -16.278 2.516 11.261 1.00 95.75 75 PHE A O 1
ATOM 611 N N . LEU A 1 76 ? -14.300 1.842 10.468 1.00 94.81 76 LEU A N 1
ATOM 612 C CA . LEU A 1 76 ? -13.792 3.190 10.197 1.00 94.81 76 LEU A CA 1
ATOM 613 C C . LEU A 1 76 ? -14.728 3.997 9.290 1.00 94.81 76 LEU A C 1
ATOM 615 O O . LEU A 1 76 ? -14.940 5.190 9.513 1.00 94.81 76 LEU A O 1
ATOM 619 N N . ARG A 1 77 ? -15.315 3.360 8.272 1.00 92.94 77 ARG A N 1
ATOM 620 C CA . ARG A 1 77 ? -16.265 4.017 7.363 1.00 92.94 77 ARG A CA 1
ATOM 621 C C . ARG A 1 77 ? -17.628 4.300 7.981 1.00 92.94 77 ARG A C 1
ATOM 623 O O . ARG A 1 77 ? -18.319 5.184 7.475 1.00 92.94 77 ARG A O 1
ATOM 630 N N . SER A 1 78 ? -18.020 3.599 9.043 1.00 93.44 78 SER A N 1
ATOM 631 C CA . SER A 1 78 ? -19.305 3.828 9.721 1.00 93.44 78 SER A CA 1
ATOM 632 C C . SER A 1 78 ? -19.432 5.247 10.301 1.00 93.44 78 SER A C 1
ATOM 634 O O . SER A 1 78 ? -20.536 5.775 10.396 1.00 93.44 78 SER A O 1
ATOM 636 N N . PHE A 1 79 ? -18.301 5.909 10.575 1.00 90.25 79 PHE A N 1
ATOM 637 C CA . PHE A 1 79 ? -18.233 7.305 11.025 1.00 90.25 79 PHE A CA 1
ATOM 638 C C . PHE A 1 79 ? -18.433 8.328 9.888 1.00 90.25 79 PHE A C 1
ATOM 640 O O . PHE A 1 79 ? -18.626 9.521 10.134 1.00 90.25 79 PHE A O 1
ATOM 647 N N . GLY A 1 80 ? -18.407 7.886 8.624 1.00 85.69 80 GLY A N 1
ATOM 648 C CA . GLY A 1 80 ? -18.584 8.744 7.455 1.00 85.69 80 GLY A CA 1
ATOM 649 C C . GLY A 1 80 ? -17.594 9.914 7.417 1.00 85.69 80 GLY A C 1
ATOM 650 O O . GLY A 1 80 ? -16.397 9.748 7.643 1.00 85.69 80 GLY A O 1
ATOM 651 N N . ASN A 1 81 ? -18.101 11.113 7.119 1.00 80.94 81 ASN A N 1
ATOM 652 C CA . ASN A 1 81 ? -17.291 12.336 7.078 1.00 80.94 81 ASN A CA 1
ATOM 653 C C . ASN A 1 81 ? -17.064 12.957 8.469 1.00 80.94 81 ASN A C 1
ATOM 655 O O . ASN A 1 81 ? -16.178 13.796 8.624 1.00 80.94 81 ASN A O 1
ATOM 659 N N . ASN A 1 82 ? -17.829 12.541 9.482 1.00 74.00 82 ASN A N 1
ATOM 660 C CA . ASN A 1 82 ? -17.702 13.025 10.855 1.00 74.00 82 ASN A CA 1
ATOM 661 C C . ASN A 1 82 ? -16.729 12.111 11.609 1.00 74.00 82 ASN A C 1
ATOM 663 O O . ASN A 1 82 ? -17.140 11.300 12.434 1.00 74.00 82 ASN A O 1
ATOM 667 N N . MET A 1 83 ? -15.436 12.197 11.272 1.00 74.06 83 MET A N 1
ATOM 668 C CA . MET A 1 83 ? -14.379 11.342 11.831 1.00 74.06 83 MET A CA 1
ATOM 669 C C . MET A 1 83 ? -14.091 11.625 13.319 1.00 74.06 83 MET A C 1
ATOM 671 O O . MET A 1 83 ? -13.019 12.110 13.685 1.00 74.06 83 MET A O 1
ATOM 675 N N . GLU A 1 84 ? -15.037 11.286 14.190 1.00 85.50 84 GLU A N 1
ATOM 676 C CA . GLU A 1 84 ? -14.927 11.409 15.648 1.00 85.50 84 GLU A CA 1
ATOM 677 C C . GLU A 1 84 ? -14.327 10.168 16.325 1.00 85.50 84 GLU A C 1
ATOM 679 O O . GLU A 1 84 ? -14.214 10.137 17.547 1.00 85.50 84 GLU A O 1
ATOM 684 N N . ILE A 1 85 ? -13.885 9.167 15.554 1.00 88.25 85 ILE A N 1
ATOM 685 C CA . ILE A 1 85 ? -13.259 7.948 16.085 1.00 88.25 85 ILE A CA 1
ATOM 686 C C . ILE A 1 85 ? -12.136 8.282 17.073 1.00 88.25 85 ILE A C 1
ATOM 688 O O . ILE A 1 85 ? -11.179 8.979 16.745 1.00 88.25 85 ILE A O 1
ATOM 692 N N . THR A 1 86 ? -12.218 7.791 18.298 1.00 89.81 86 THR A N 1
ATOM 693 C CA . THR A 1 86 ? -11.245 8.074 19.361 1.00 89.81 86 THR A CA 1
ATOM 694 C C . THR A 1 86 ? -10.106 7.059 19.385 1.00 89.81 86 THR A C 1
ATOM 696 O O . THR A 1 86 ? -8.999 7.394 19.807 1.00 89.81 86 THR A O 1
ATOM 699 N N . GLY A 1 87 ? -10.353 5.845 18.887 1.00 90.25 87 GLY A N 1
ATOM 700 C CA . GLY A 1 87 ? -9.474 4.689 19.033 1.00 90.25 87 GLY A CA 1
ATOM 701 C C . GLY A 1 87 ? -9.680 3.939 20.353 1.00 90.25 87 GLY A C 1
ATOM 702 O O . GLY A 1 87 ? -8.932 3.004 20.637 1.00 90.25 87 GLY A O 1
ATOM 703 N N . HIS A 1 88 ? -10.657 4.355 21.164 1.00 92.50 88 HIS A N 1
ATOM 704 C CA . HIS A 1 88 ? -11.038 3.715 22.426 1.00 92.50 88 HIS A CA 1
ATOM 705 C C . HIS A 1 88 ? -12.319 2.886 22.313 1.00 92.50 88 HIS A C 1
ATOM 707 O O . HIS A 1 88 ? -12.750 2.288 23.296 1.00 92.50 88 HIS A O 1
ATOM 713 N N . GLU A 1 89 ? -12.932 2.853 21.133 1.00 95.75 89 GLU A N 1
ATOM 714 C CA . GLU A 1 89 ? -14.112 2.048 20.869 1.00 95.75 89 GLU A CA 1
ATOM 715 C C . GLU A 1 89 ? -13.763 0.562 21.006 1.00 95.75 89 GLU A C 1
ATOM 717 O O . GLU A 1 89 ? -12.794 0.089 20.409 1.00 95.75 89 GLU A O 1
ATOM 722 N N . GLU A 1 90 ? -14.556 -0.178 21.785 1.00 95.81 90 GLU A N 1
ATOM 723 C CA . GLU A 1 90 ? -14.308 -1.599 22.072 1.00 95.81 90 GLU A CA 1
ATOM 724 C C . GLU A 1 90 ? -14.182 -2.425 20.788 1.00 95.81 90 GLU A C 1
ATOM 726 O O . GLU A 1 90 ? -13.281 -3.251 20.661 1.00 95.81 90 GLU A O 1
ATOM 731 N N . GLU A 1 91 ? -15.034 -2.136 19.804 1.00 95.88 91 GLU A N 1
ATOM 732 C CA . GLU A 1 91 ? -15.027 -2.800 18.502 1.00 95.88 91 GLU A CA 1
ATOM 733 C C . GLU A 1 91 ? -13.731 -2.522 17.720 1.00 95.88 91 GLU A C 1
ATOM 735 O O . GLU A 1 91 ? -13.113 -3.436 17.176 1.00 95.88 91 GLU A O 1
ATOM 740 N N . PHE A 1 92 ? -13.249 -1.274 17.731 1.00 96.12 92 PHE A N 1
ATOM 741 C CA . PHE A 1 92 ? -11.977 -0.920 17.102 1.00 96.12 92 PHE A CA 1
ATOM 742 C C . PHE A 1 92 ? -10.800 -1.623 17.777 1.00 96.12 92 PHE A C 1
ATOM 744 O O . PHE A 1 92 ? -9.930 -2.171 17.099 1.00 96.12 92 PHE A O 1
ATOM 751 N N . ILE A 1 93 ? -10.778 -1.629 19.114 1.00 96.25 93 ILE A N 1
ATOM 752 C CA . ILE A 1 93 ? -9.742 -2.301 19.903 1.00 96.25 93 ILE A CA 1
ATOM 753 C C . ILE A 1 93 ? -9.721 -3.797 19.583 1.00 96.25 93 ILE A C 1
ATOM 755 O O . ILE A 1 93 ? -8.640 -4.339 19.352 1.00 96.25 93 ILE A O 1
ATOM 759 N N . TYR A 1 94 ? -10.891 -4.437 19.510 1.00 96.88 94 TYR A N 1
ATOM 760 C CA . TYR A 1 94 ? -11.024 -5.842 19.132 1.00 96.88 94 TYR A CA 1
ATOM 761 C C . TYR A 1 94 ? -10.390 -6.120 17.763 1.00 96.88 94 TYR A C 1
ATOM 763 O O . TYR A 1 94 ? -9.567 -7.031 17.636 1.00 96.88 94 TYR A O 1
ATOM 771 N N . TYR A 1 95 ? -10.675 -5.291 16.752 1.00 97.06 95 TYR A N 1
ATOM 772 C CA . TYR A 1 95 ? -10.061 -5.474 15.437 1.00 97.06 95 TYR A CA 1
ATOM 773 C C . TYR A 1 95 ? -8.544 -5.265 15.455 1.00 97.06 95 TYR A C 1
ATOM 775 O O . TYR A 1 95 ? -7.807 -6.038 14.845 1.00 97.06 95 TYR A O 1
ATOM 783 N N . MET A 1 96 ? -8.048 -4.256 16.177 1.00 96.88 96 MET A N 1
ATOM 784 C CA . MET A 1 96 ? -6.607 -4.008 16.282 1.00 96.88 96 MET A CA 1
ATOM 785 C C . MET A 1 96 ? -5.872 -5.135 17.021 1.00 96.88 96 MET A C 1
ATOM 787 O O . MET A 1 96 ? -4.743 -5.459 16.655 1.00 96.88 96 MET A O 1
ATOM 791 N N . GLN A 1 97 ? -6.491 -5.753 18.029 1.00 95.00 97 GLN A N 1
ATOM 792 C CA . GLN A 1 97 ? -5.934 -6.917 18.725 1.00 95.00 97 GLN A CA 1
ATOM 793 C C . GLN A 1 97 ? -5.812 -8.122 17.790 1.00 95.00 97 GLN A C 1
ATOM 795 O O . GLN A 1 97 ? -4.734 -8.707 17.703 1.00 95.00 97 GLN A O 1
ATOM 800 N N . GLY A 1 98 ? -6.859 -8.425 17.019 1.00 94.19 98 GLY A N 1
ATOM 801 C CA . GLY A 1 98 ? -6.807 -9.499 16.026 1.00 94.19 98 GLY A CA 1
ATOM 802 C C . GLY A 1 98 ? -5.734 -9.277 14.958 1.00 94.19 98 GLY A C 1
ATOM 803 O O . GLY A 1 98 ? -4.969 -10.188 14.640 1.00 94.19 98 GLY A O 1
ATOM 804 N N . LEU A 1 99 ? -5.599 -8.041 14.457 1.00 94.69 99 LEU A N 1
ATOM 805 C CA . LEU A 1 99 ? -4.509 -7.690 13.540 1.00 94.69 99 LEU A CA 1
ATOM 806 C C . LEU A 1 99 ? -3.133 -7.886 14.188 1.00 94.69 99 LEU A C 1
ATOM 808 O O . LEU A 1 99 ? -2.247 -8.457 13.560 1.00 94.69 99 LEU A O 1
ATOM 812 N N . LEU A 1 100 ? -2.937 -7.442 15.430 1.00 93.12 100 LEU A N 1
ATOM 813 C CA . LEU A 1 100 ? -1.670 -7.616 16.143 1.00 93.12 100 LEU A CA 1
ATOM 814 C C . LEU A 1 100 ? -1.283 -9.099 16.269 1.00 93.12 100 LEU A C 1
ATOM 816 O O . LEU A 1 100 ? -0.128 -9.451 16.009 1.00 93.12 100 LEU A O 1
ATOM 820 N N . GLU A 1 101 ? -2.234 -9.946 16.662 1.00 90.81 101 GLU A N 1
ATOM 821 C CA . GLU A 1 101 ? -2.030 -11.385 16.844 1.00 90.81 101 GLU A CA 1
ATOM 822 C C . GLU A 1 101 ? -1.645 -12.064 15.526 1.00 90.81 101 GLU A C 1
ATOM 824 O O . GLU A 1 101 ? -0.599 -12.713 15.443 1.00 90.81 101 GLU A O 1
ATOM 829 N N . LEU A 1 102 ? -2.423 -11.838 14.465 1.00 89.44 102 LEU A N 1
ATOM 830 C CA . LEU A 1 102 ? -2.204 -12.463 13.156 1.00 89.44 102 LEU A CA 1
ATOM 831 C C . LEU A 1 102 ? -0.944 -11.967 12.446 1.00 89.44 102 LEU A C 1
ATOM 833 O O . LEU A 1 102 ? -0.320 -12.702 11.678 1.00 89.44 102 LEU A O 1
ATOM 837 N N . ARG A 1 103 ? -0.531 -10.724 12.704 1.00 87.62 103 ARG A N 1
ATOM 838 C CA . ARG A 1 103 ? 0.713 -10.176 12.150 1.00 87.62 103 ARG A CA 1
ATOM 839 C C . ARG A 1 103 ? 1.960 -10.759 12.818 1.00 87.62 103 ARG A C 1
ATOM 841 O O . ARG A 1 103 ? 3.055 -10.592 12.277 1.00 87.62 103 ARG A O 1
ATOM 848 N N . GLY A 1 104 ? 1.823 -11.439 13.963 1.00 81.12 104 GLY A N 1
ATOM 849 C CA . GLY A 1 104 ? 2.929 -12.113 14.650 1.00 81.12 104 GLY A CA 1
ATOM 850 C C . GLY A 1 104 ? 4.074 -11.164 15.020 1.00 81.12 104 GLY A C 1
ATOM 851 O O . GLY A 1 104 ? 5.252 -11.531 14.954 1.00 81.12 104 GLY A O 1
ATOM 852 N N . LEU A 1 105 ? 3.753 -9.904 15.334 1.00 79.56 105 LEU A N 1
ATOM 853 C CA . LEU A 1 105 ? 4.758 -8.860 15.506 1.00 79.56 105 LEU A CA 1
ATOM 854 C C . LEU A 1 105 ? 5.564 -9.067 16.788 1.00 79.56 105 LEU A C 1
ATOM 856 O O . LEU A 1 105 ? 5.028 -9.165 17.888 1.00 79.56 105 LEU A O 1
ATOM 860 N N . LYS A 1 106 ? 6.893 -9.015 16.656 1.00 80.06 106 LYS A N 1
ATOM 861 C CA . LYS A 1 106 ? 7.827 -9.138 17.790 1.00 80.06 106 LYS A CA 1
ATOM 862 C C . LYS A 1 106 ? 7.726 -7.989 18.798 1.00 80.06 106 LYS A C 1
ATOM 864 O O . LYS A 1 106 ? 8.220 -8.120 19.912 1.00 80.06 106 LYS A O 1
ATOM 869 N N . ASN A 1 107 ? 7.150 -6.853 18.400 1.00 86.62 107 ASN A N 1
ATOM 870 C CA . ASN A 1 107 ? 7.032 -5.663 19.237 1.00 86.62 107 ASN A CA 1
ATOM 871 C C . ASN A 1 107 ? 5.583 -5.133 19.248 1.00 86.62 107 ASN A C 1
ATOM 873 O O . ASN A 1 107 ? 5.255 -4.226 18.480 1.00 86.62 107 ASN A O 1
ATOM 877 N N . PRO A 1 108 ? 4.724 -5.656 20.139 1.00 89.75 108 PRO A N 1
ATOM 878 C CA . PRO A 1 108 ? 3.347 -5.186 20.298 1.00 89.75 108 PRO A CA 1
ATOM 879 C C . PRO A 1 108 ? 3.233 -3.690 20.613 1.00 89.75 108 PRO A C 1
ATOM 881 O O . PRO A 1 108 ? 2.327 -3.012 20.136 1.00 89.75 108 PRO A O 1
ATOM 884 N N . GLN A 1 109 ? 4.188 -3.138 21.367 1.00 91.44 109 GLN A N 1
ATOM 885 C CA . GLN A 1 109 ? 4.180 -1.720 21.728 1.00 91.44 109 GLN A CA 1
ATOM 886 C C . GLN A 1 109 ? 4.387 -0.809 20.511 1.00 91.44 109 GLN A C 1
ATOM 888 O O . GLN A 1 109 ? 3.827 0.292 20.445 1.00 91.44 109 GLN A O 1
ATOM 893 N N . ARG A 1 110 ? 5.173 -1.272 19.530 1.00 90.19 110 ARG A N 1
ATOM 894 C CA . ARG A 1 110 ? 5.299 -0.588 18.242 1.00 90.19 110 ARG A CA 1
ATOM 895 C C . ARG A 1 110 ? 3.958 -0.571 17.517 1.00 90.19 110 ARG A C 1
ATOM 897 O O . ARG A 1 110 ? 3.540 0.500 17.104 1.00 90.19 110 ARG A O 1
ATOM 904 N N . PHE A 1 111 ? 3.253 -1.698 17.460 1.00 92.38 111 PHE A N 1
ATOM 905 C CA . PHE A 1 111 ? 1.944 -1.762 16.810 1.00 92.38 111 PHE A CA 1
ATOM 906 C C . PHE A 1 111 ? 0.929 -0.803 17.444 1.00 92.38 111 PHE A C 1
ATOM 908 O O . PHE A 1 111 ? 0.257 -0.065 16.738 1.00 92.38 111 PHE A O 1
ATOM 915 N N . VAL A 1 112 ? 0.877 -0.716 18.778 1.00 92.44 112 VAL A N 1
ATOM 916 C CA . VAL A 1 112 ? 0.013 0.260 19.473 1.00 92.44 112 VAL A CA 1
ATOM 917 C C . VAL A 1 112 ? 0.370 1.706 19.103 1.00 92.44 112 VAL A C 1
ATOM 919 O O . VAL A 1 112 ? -0.514 2.551 18.961 1.00 92.44 112 VAL A O 1
ATOM 922 N N . THR A 1 113 ? 1.661 2.011 18.943 1.00 93.12 113 THR A N 1
ATOM 923 C CA . THR A 1 113 ? 2.104 3.323 18.443 1.00 93.12 113 THR A CA 1
ATOM 924 C C . THR A 1 113 ? 1.632 3.551 17.007 1.00 93.12 113 THR A C 1
ATOM 926 O O . THR A 1 113 ? 1.107 4.624 16.706 1.00 93.12 113 THR A O 1
ATOM 929 N N . ASP A 1 114 ? 1.753 2.537 16.150 1.00 94.31 114 ASP A N 1
ATOM 930 C CA . ASP A 1 114 ? 1.326 2.604 14.756 1.00 94.31 114 ASP A CA 1
ATOM 931 C C . ASP A 1 114 ? -0.191 2.822 14.641 1.00 94.31 114 ASP A C 1
ATOM 933 O O . ASP A 1 114 ? -0.603 3.667 13.854 1.00 94.31 114 ASP A O 1
ATOM 937 N N . VAL A 1 115 ? -1.019 2.179 15.480 1.00 95.31 115 VAL A N 1
ATOM 938 C CA . VAL A 1 115 ? -2.480 2.405 15.537 1.00 95.31 115 VAL A CA 1
ATOM 939 C C . VAL A 1 115 ? -2.801 3.879 15.795 1.00 95.31 115 VAL A C 1
ATOM 941 O O . VAL A 1 115 ? -3.617 4.478 15.094 1.00 95.31 115 VAL A O 1
ATOM 944 N N . LYS A 1 116 ? -2.144 4.494 16.786 1.00 94.00 116 LYS A N 1
ATOM 945 C CA . LYS A 1 116 ? -2.369 5.911 17.121 1.00 94.00 116 LYS A CA 1
ATOM 946 C C . LYS A 1 116 ? -2.005 6.818 15.949 1.00 94.00 116 LYS A C 1
ATOM 948 O O . LYS A 1 116 ? -2.771 7.716 15.606 1.00 94.00 116 LYS A O 1
ATOM 953 N N . LYS A 1 117 ? -0.861 6.562 15.309 1.00 94.00 117 LYS A N 1
ATOM 954 C CA . LYS A 1 117 ? -0.401 7.339 14.150 1.00 94.00 117 LYS A CA 1
ATOM 955 C C . LYS A 1 117 ? -1.268 7.133 12.920 1.00 94.00 117 LYS A C 1
ATOM 957 O O . LYS A 1 117 ? -1.604 8.105 12.251 1.00 94.00 117 LYS A O 1
ATOM 962 N N . PHE A 1 118 ? -1.698 5.906 12.669 1.00 95.19 118 PHE A N 1
ATOM 963 C CA . PHE A 1 118 ? -2.672 5.600 11.637 1.00 95.19 118 PHE A CA 1
ATOM 964 C C . PHE A 1 118 ? -3.947 6.430 11.817 1.00 95.19 118 PHE A C 1
ATOM 966 O O . PHE A 1 118 ? -4.366 7.086 10.869 1.00 95.19 118 PHE A O 1
ATOM 973 N N . LEU A 1 119 ? -4.524 6.480 13.023 1.00 94.25 119 LEU A N 1
ATOM 974 C CA . LEU A 1 119 ? -5.729 7.275 13.278 1.00 94.25 119 LEU A CA 1
ATOM 975 C C . LEU A 1 119 ? -5.502 8.778 13.069 1.00 94.25 119 LEU A C 1
ATOM 977 O O . LEU A 1 119 ? -6.366 9.445 12.501 1.00 94.25 119 LEU A O 1
ATOM 981 N N . GLU A 1 120 ? -4.352 9.320 13.484 1.00 92.75 120 GLU A N 1
ATOM 982 C CA . GLU A 1 120 ? -3.981 10.716 13.200 1.00 92.75 120 GLU A CA 1
ATOM 983 C C . GLU A 1 120 ? -3.965 10.991 11.684 1.00 92.75 120 GLU A C 1
ATOM 985 O O . GLU A 1 120 ? -4.557 11.968 11.221 1.00 92.75 120 GLU A O 1
ATOM 990 N N . ILE A 1 121 ? -3.333 10.109 10.902 1.00 93.25 121 ILE A N 1
ATOM 991 C CA . ILE A 1 121 ? -3.226 10.225 9.440 1.00 93.25 121 ILE A CA 1
ATOM 992 C C . ILE A 1 121 ? -4.597 10.071 8.774 1.00 93.25 121 ILE A C 1
ATOM 994 O O . ILE A 1 121 ? -4.960 10.874 7.912 1.00 93.25 121 ILE A O 1
ATOM 998 N N . TYR A 1 122 ? -5.369 9.064 9.184 1.00 92.81 122 TYR A N 1
ATOM 999 C CA . TYR A 1 122 ? -6.694 8.765 8.647 1.00 92.81 122 TYR A CA 1
ATOM 1000 C C . TYR A 1 122 ? -7.644 9.954 8.849 1.00 92.81 122 TYR A C 1
ATOM 1002 O O . TYR A 1 122 ? -8.285 10.397 7.897 1.00 92.81 122 TYR A O 1
ATOM 1010 N N . LYS A 1 123 ? -7.640 10.558 10.047 1.00 91.56 123 LYS A N 1
ATOM 1011 C CA . LYS A 1 123 ? -8.389 11.790 10.348 1.00 91.56 123 LYS A CA 1
ATOM 1012 C C . LYS A 1 123 ? -7.916 12.980 9.528 1.00 91.56 123 LYS A C 1
ATOM 1014 O O . LYS A 1 123 ? -8.735 13.682 8.941 1.00 91.56 123 LYS A O 1
ATOM 1019 N N . LYS A 1 124 ? -6.599 13.208 9.464 1.00 90.44 124 LYS A N 1
ATOM 1020 C CA . LYS A 1 124 ? -6.007 14.336 8.727 1.00 90.44 124 LYS A CA 1
ATOM 1021 C C . LYS A 1 124 ? -6.353 14.299 7.237 1.00 90.44 124 LYS A C 1
ATOM 1023 O O . LYS A 1 124 ? -6.515 15.356 6.635 1.00 90.44 124 LYS A O 1
ATOM 1028 N N . ARG A 1 125 ? -6.498 13.104 6.652 1.00 88.88 125 ARG A N 1
ATOM 1029 C CA . ARG A 1 125 ? -6.949 12.927 5.262 1.00 88.88 125 ARG A CA 1
ATOM 1030 C C . ARG A 1 125 ? -8.352 13.501 5.016 1.00 88.88 125 ARG A C 1
ATOM 1032 O O . ARG A 1 125 ? -8.635 13.940 3.905 1.00 88.88 125 ARG A O 1
ATOM 1039 N N . GLY A 1 126 ? -9.228 13.488 6.022 1.00 87.69 126 GLY A N 1
ATOM 1040 C CA . GLY A 1 126 ? -10.519 14.183 5.996 1.00 87.69 126 GLY A CA 1
ATOM 1041 C C . GLY A 1 126 ? -11.609 13.557 5.119 1.00 87.69 126 GLY A C 1
ATOM 1042 O O . GLY A 1 126 ? -12.647 14.176 4.914 1.00 87.69 126 GLY A O 1
ATOM 1043 N N . CYS A 1 127 ? -11.404 12.348 4.594 1.00 89.06 127 CYS A N 1
ATOM 1044 C CA . CYS A 1 127 ? -12.419 11.613 3.835 1.00 89.06 127 CYS A CA 1
ATOM 1045 C C . CYS A 1 127 ? -12.307 10.092 4.056 1.00 89.06 127 CYS A C 1
ATOM 1047 O O . CYS A 1 127 ? -11.207 9.606 4.355 1.00 89.06 127 CYS A O 1
ATOM 1049 N N . PRO A 1 128 ? -13.413 9.335 3.924 1.00 89.31 128 PRO A N 1
ATOM 1050 C CA . PRO A 1 128 ? -13.404 7.872 3.981 1.00 89.31 128 PRO A CA 1
ATOM 1051 C C . PRO A 1 128 ? -12.509 7.229 2.914 1.00 89.31 128 PRO A C 1
ATOM 1053 O O . PRO A 1 128 ? -12.220 7.835 1.885 1.00 89.31 128 PRO A O 1
ATOM 1056 N N . SER A 1 129 ? -12.066 5.998 3.175 1.00 90.19 129 SER A N 1
ATOM 1057 C CA . SER A 1 129 ? -11.358 5.167 2.197 1.00 90.19 129 SER A CA 1
ATOM 1058 C C . SER A 1 129 ? -12.309 4.709 1.087 1.00 90.19 129 SER A C 1
ATOM 1060 O O . SER A 1 129 ? -13.504 4.504 1.331 1.00 90.19 129 SER A O 1
ATOM 1062 N N . ASP A 1 130 ? -11.773 4.491 -0.117 1.00 90.75 130 ASP A N 1
ATOM 1063 C CA . ASP A 1 130 ? -12.512 3.809 -1.182 1.00 90.75 130 ASP A CA 1
ATOM 1064 C C . ASP A 1 130 ? -12.929 2.402 -0.734 1.00 90.75 130 ASP A C 1
ATOM 1066 O O . ASP A 1 130 ? -12.215 1.726 0.013 1.00 90.75 130 ASP A O 1
ATOM 1070 N N . ARG A 1 131 ? -14.109 1.960 -1.179 1.00 91.56 131 ARG A N 1
ATOM 1071 C CA . ARG A 1 131 ? -14.651 0.646 -0.823 1.00 91.56 131 ARG A CA 1
ATOM 1072 C C . ARG A 1 131 ? -14.092 -0.435 -1.748 1.00 91.56 131 ARG A C 1
ATOM 1074 O O . ARG A 1 131 ? -14.248 -0.341 -2.960 1.00 91.56 131 ARG A O 1
ATOM 1081 N N . LEU A 1 132 ? -13.534 -1.481 -1.147 1.00 92.31 132 LEU A N 1
ATOM 1082 C CA . LEU A 1 132 ? -13.167 -2.737 -1.803 1.00 92.31 132 LEU A CA 1
ATOM 1083 C C . LEU A 1 132 ? -14.305 -3.753 -1.621 1.00 92.31 132 LEU A C 1
ATOM 1085 O O . LEU A 1 132 ? -14.643 -4.081 -0.480 1.00 92.31 132 LEU A O 1
ATOM 1089 N N . ASN A 1 133 ? -14.905 -4.235 -2.715 1.00 87.69 133 ASN A N 1
ATOM 1090 C CA . ASN A 1 133 ? -15.984 -5.234 -2.660 1.00 87.69 133 ASN A CA 1
ATOM 1091 C C . ASN A 1 133 ? -15.499 -6.665 -2.953 1.00 87.69 133 ASN A C 1
ATOM 1093 O O . ASN A 1 133 ? -16.223 -7.613 -2.654 1.00 87.69 133 ASN A O 1
ATOM 1097 N N . HIS A 1 134 ? -14.285 -6.839 -3.487 1.00 86.69 134 HIS A N 1
ATOM 1098 C CA . HIS A 1 134 ? -13.679 -8.157 -3.729 1.00 86.69 134 HIS A CA 1
ATOM 1099 C C . HIS A 1 134 ? -13.111 -8.748 -2.435 1.00 86.69 134 HIS A C 1
ATOM 1101 O O . HIS A 1 134 ? -12.055 -8.330 -1.955 1.00 86.69 134 HIS A O 1
ATOM 1107 N N . LEU A 1 135 ? -13.862 -9.680 -1.841 1.00 84.94 135 LEU A N 1
ATOM 1108 C CA . LEU A 1 135 ? -13.599 -10.248 -0.511 1.00 84.94 135 LEU A CA 1
ATOM 1109 C C . LEU A 1 135 ? -12.287 -11.038 -0.422 1.00 84.94 135 LEU A C 1
ATOM 1111 O O . LEU A 1 135 ? -11.632 -11.044 0.618 1.00 84.94 135 LEU A O 1
ATOM 1115 N N . ASP A 1 136 ? -11.919 -11.685 -1.517 1.00 83.88 136 ASP A N 1
ATOM 1116 C CA . ASP A 1 136 ? -10.708 -12.482 -1.705 1.00 83.88 136 ASP A CA 1
ATOM 1117 C C . ASP A 1 136 ? -9.425 -11.635 -1.722 1.00 83.88 136 ASP A C 1
ATOM 1119 O O . ASP A 1 136 ? -8.348 -12.117 -1.378 1.00 83.88 136 ASP A O 1
ATOM 1123 N N . TYR A 1 137 ? -9.531 -10.351 -2.069 1.00 90.06 137 TYR A N 1
ATOM 1124 C CA . TYR A 1 137 ? -8.373 -9.467 -2.186 1.00 90.06 137 TYR A CA 1
ATOM 1125 C C . TYR A 1 137 ? -7.894 -8.893 -0.843 1.00 90.06 137 TYR A C 1
ATOM 1127 O O . TYR A 1 137 ? -6.739 -8.464 -0.725 1.00 90.06 137 TYR A O 1
ATOM 1135 N N . TRP A 1 138 ? -8.757 -8.887 0.176 1.00 93.38 138 TRP A N 1
ATOM 1136 C CA . TRP A 1 138 ? -8.419 -8.426 1.520 1.00 93.38 138 TRP A CA 1
ATOM 1137 C C . TRP A 1 138 ? -7.272 -9.239 2.121 1.00 93.38 138 TRP A C 1
ATOM 1139 O O . TRP A 1 138 ? -7.321 -10.463 2.166 1.00 93.38 138 TRP A O 1
ATOM 1149 N N . GLY A 1 139 ? -6.229 -8.563 2.601 1.00 92.12 139 GLY A N 1
ATOM 1150 C CA . GLY A 1 139 ? -5.046 -9.208 3.173 1.00 92.12 139 GLY A CA 1
ATOM 1151 C C . GLY A 1 139 ? -4.191 -9.973 2.158 1.00 92.12 139 GLY A C 1
ATOM 1152 O O . GLY A 1 139 ? -3.254 -10.664 2.565 1.00 92.12 139 GLY A O 1
ATOM 1153 N N . SER A 1 140 ? -4.480 -9.855 0.856 1.00 91.25 140 SER A N 1
ATOM 1154 C CA . SER A 1 140 ? -3.641 -10.439 -0.189 1.00 91.25 140 SER A CA 1
ATOM 1155 C C . SER A 1 140 ? -2.232 -9.856 -0.132 1.00 91.25 140 SER A C 1
ATOM 1157 O O . SER A 1 140 ? -2.007 -8.714 0.297 1.00 91.25 140 SER A O 1
ATOM 1159 N N . ARG A 1 141 ? -1.258 -10.631 -0.618 1.00 91.69 141 ARG A N 1
ATOM 1160 C CA . ARG A 1 141 ? 0.129 -10.174 -0.732 1.00 91.69 141 ARG A CA 1
ATOM 1161 C C . ARG A 1 141 ? 0.223 -8.829 -1.448 1.00 91.69 141 ARG A C 1
ATOM 1163 O O . ARG A 1 141 ? 0.982 -7.962 -1.018 1.00 91.69 141 ARG A O 1
ATOM 1170 N N . GLN A 1 142 ? -0.544 -8.652 -2.520 1.00 92.50 142 GLN A N 1
ATOM 1171 C CA . GLN A 1 142 ? -0.447 -7.458 -3.342 1.00 92.50 142 GLN A CA 1
ATOM 1172 C C . GLN A 1 142 ? -1.023 -6.220 -2.671 1.00 92.50 142 GLN A C 1
ATOM 1174 O O . GLN A 1 142 ? -0.391 -5.160 -2.691 1.00 92.50 142 GLN A O 1
ATOM 1179 N N . GLN A 1 143 ? -2.163 -6.376 -2.000 1.00 94.81 143 GLN A N 1
ATOM 1180 C CA . GLN A 1 143 ? -2.747 -5.315 -1.194 1.00 94.81 143 GLN A CA 1
ATOM 1181 C C . GLN A 1 143 ? -1.783 -4.896 -0.078 1.00 94.81 143 GLN A C 1
ATOM 1183 O O . GLN A 1 143 ? -1.520 -3.710 0.112 1.00 94.81 143 GLN A O 1
ATOM 1188 N N . LEU A 1 144 ? -1.180 -5.864 0.618 1.00 95.75 144 LEU A N 1
ATOM 1189 C CA . LEU A 1 144 ? -0.204 -5.588 1.670 1.00 95.75 144 LEU A CA 1
ATOM 1190 C C . LEU A 1 144 ? 1.096 -4.984 1.127 1.00 95.75 144 LEU A C 1
ATOM 1192 O O . LEU A 1 144 ? 1.724 -4.184 1.818 1.00 95.75 144 LEU A O 1
ATOM 1196 N N . LEU A 1 145 ? 1.510 -5.321 -0.095 1.00 96.00 145 LEU A N 1
ATOM 1197 C CA . LEU A 1 145 ? 2.668 -4.698 -0.731 1.00 96.00 145 LEU A CA 1
ATOM 1198 C C . LEU A 1 145 ? 2.401 -3.220 -1.031 1.00 96.00 145 LEU A C 1
ATOM 1200 O O . LEU A 1 145 ? 3.244 -2.379 -0.724 1.00 96.00 145 LEU A O 1
ATOM 1204 N N . ALA A 1 146 ? 1.221 -2.892 -1.562 1.00 97.12 146 ALA A N 1
ATOM 1205 C CA . ALA A 1 146 ? 0.795 -1.506 -1.743 1.00 97.12 146 ALA A CA 1
ATOM 1206 C C . ALA A 1 146 ? 0.706 -0.778 -0.390 1.00 97.12 146 ALA A C 1
ATOM 1208 O O . ALA A 1 146 ? 1.263 0.309 -0.220 1.00 97.12 146 ALA A O 1
ATOM 1209 N N . GLY A 1 147 ? 0.098 -1.426 0.609 1.00 97.25 147 GLY A N 1
ATOM 1210 C CA . GLY A 1 147 ? 0.026 -0.936 1.982 1.00 97.25 147 GLY A CA 1
ATOM 1211 C C . GLY A 1 147 ? 1.403 -0.668 2.584 1.00 97.25 147 GLY A C 1
ATOM 1212 O O . GLY A 1 147 ? 1.604 0.366 3.210 1.00 97.25 147 GLY A O 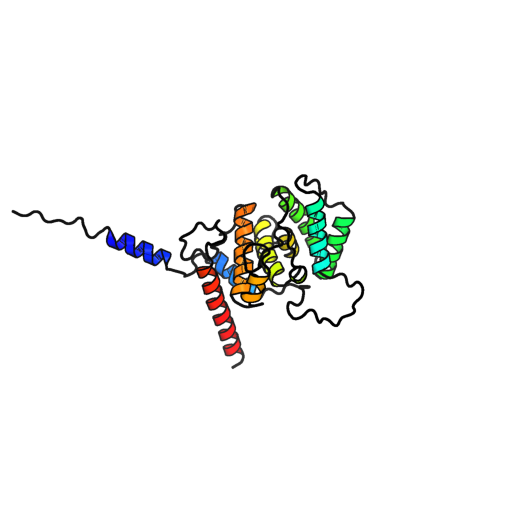1
ATOM 1213 N N . LYS A 1 148 ? 2.397 -1.522 2.318 1.00 96.19 148 LYS A N 1
ATOM 1214 C CA . LYS A 1 148 ? 3.783 -1.288 2.733 1.00 96.19 148 LYS A CA 1
ATOM 1215 C C . LYS A 1 148 ? 4.340 0.002 2.135 1.00 96.19 148 LYS A C 1
ATOM 1217 O O . LYS A 1 148 ? 4.941 0.781 2.868 1.00 96.19 148 LYS A O 1
ATOM 1222 N N . VAL A 1 149 ? 4.148 0.234 0.837 1.00 97.06 149 VAL A N 1
ATOM 1223 C CA . VAL A 1 149 ? 4.617 1.470 0.192 1.00 97.06 149 VAL A CA 1
ATOM 1224 C C . VAL A 1 149 ? 3.946 2.689 0.804 1.00 97.06 149 VAL A C 1
ATOM 1226 O O . VAL A 1 149 ? 4.617 3.669 1.104 1.00 97.06 149 VAL A O 1
ATOM 1229 N N . ILE A 1 150 ? 2.643 2.628 1.064 1.00 96.94 150 ILE A N 1
ATOM 1230 C CA . ILE A 1 150 ? 1.936 3.722 1.732 1.00 96.94 150 ILE A CA 1
ATOM 1231 C C . ILE A 1 150 ? 2.523 3.949 3.129 1.00 96.94 150 ILE A C 1
ATOM 1233 O O . ILE A 1 150 ? 2.963 5.058 3.430 1.00 96.94 150 ILE A O 1
ATOM 1237 N N . SER A 1 151 ? 2.582 2.903 3.953 1.00 95.44 151 SER A N 1
ATOM 1238 C CA . SER A 1 151 ? 3.063 2.950 5.336 1.00 95.44 151 SER A CA 1
ATOM 1239 C C . SER A 1 151 ? 4.511 3.421 5.466 1.00 95.44 151 SER A C 1
ATOM 1241 O O . SER A 1 151 ? 4.829 4.119 6.429 1.00 95.44 151 SER A O 1
ATOM 1243 N N . ASP A 1 152 ? 5.377 3.074 4.510 1.00 95.12 152 ASP A N 1
ATOM 1244 C CA . ASP A 1 152 ? 6.780 3.493 4.503 1.00 95.12 152 ASP A CA 1
ATOM 1245 C C . ASP A 1 152 ? 6.944 5.006 4.264 1.00 95.12 152 ASP A C 1
ATOM 1247 O O . ASP A 1 152 ? 7.940 5.578 4.700 1.00 95.12 152 ASP A O 1
ATOM 1251 N N . PHE A 1 153 ? 5.977 5.659 3.604 1.00 94.56 153 PHE A N 1
ATOM 1252 C CA . PHE A 1 153 ? 6.064 7.072 3.215 1.00 94.56 153 PHE A CA 1
ATOM 1253 C C . PHE A 1 153 ? 5.166 8.005 4.039 1.00 94.56 153 PHE A C 1
ATOM 1255 O O . PHE A 1 153 ? 5.575 9.123 4.333 1.00 94.56 153 PHE A O 1
ATOM 1262 N N . VAL A 1 154 ? 3.964 7.586 4.458 1.00 90.44 154 VAL A N 1
ATOM 1263 C CA . VAL A 1 154 ? 3.078 8.452 5.275 1.00 90.44 154 VAL A CA 1
ATOM 1264 C C . VAL A 1 154 ? 3.621 8.722 6.682 1.00 90.44 154 VAL A C 1
ATOM 1266 O O . VAL A 1 154 ? 3.149 9.633 7.358 1.00 90.44 154 VAL A O 1
ATOM 1269 N N . GLY A 1 155 ? 4.594 7.924 7.128 1.00 72.25 155 GLY A N 1
ATOM 1270 C CA . GLY A 1 155 ? 5.195 7.986 8.457 1.00 72.25 155 GLY A CA 1
ATOM 1271 C C . GLY A 1 155 ? 6.623 8.530 8.487 1.00 72.25 155 GLY A C 1
ATOM 1272 O O . GLY A 1 155 ? 7.324 8.225 9.443 1.00 72.25 155 GLY A O 1
ATOM 1273 N N . GLU A 1 156 ? 7.089 9.287 7.484 1.00 68.12 156 GLU A N 1
ATOM 1274 C CA . GLU A 1 156 ? 8.507 9.692 7.353 1.00 68.12 156 GLU A CA 1
ATOM 1275 C C . GLU A 1 156 ? 9.104 10.307 8.646 1.00 68.12 156 GLU A C 1
ATOM 1277 O O . GLU A 1 156 ? 10.232 9.980 9.011 1.00 68.12 156 GLU A O 1
ATOM 1282 N N . ASP A 1 157 ? 8.316 11.067 9.421 1.00 62.69 157 ASP A N 1
ATOM 1283 C CA . ASP A 1 157 ? 8.737 11.672 10.702 1.00 62.69 157 ASP A CA 1
ATOM 1284 C C . ASP A 1 157 ? 8.807 10.691 11.900 1.00 62.69 157 ASP A C 1
ATOM 1286 O O . ASP A 1 157 ? 9.424 10.993 12.922 1.00 62.69 157 ASP A O 1
ATOM 1290 N N . TYR A 1 158 ? 8.173 9.515 11.810 1.00 57.75 158 TYR A N 1
ATOM 1291 C CA . TYR A 1 158 ? 8.015 8.546 12.915 1.00 57.75 158 TYR A CA 1
ATOM 1292 C C . TYR A 1 158 ? 8.424 7.105 12.542 1.00 57.75 158 TYR A C 1
ATOM 1294 O O . TYR A 1 158 ? 8.344 6.175 13.356 1.00 57.75 158 TYR A O 1
ATOM 1302 N N . GLY A 1 159 ? 8.927 6.924 11.322 1.00 72.44 159 GLY A N 1
ATOM 1303 C CA . GLY A 1 159 ? 9.263 5.641 10.723 1.00 72.44 159 GLY A CA 1
ATOM 1304 C C . GLY A 1 159 ? 8.058 4.919 10.100 1.00 72.44 159 GLY A C 1
ATOM 1305 O O . GLY A 1 159 ? 6.907 5.293 10.327 1.00 72.44 159 GLY A O 1
ATOM 1306 N N . PRO A 1 160 ? 8.323 3.846 9.335 1.00 85.38 160 PRO A N 1
ATOM 1307 C CA . PRO A 1 160 ? 7.299 3.107 8.602 1.00 85.38 160 PRO A CA 1
ATOM 1308 C C . PRO A 1 160 ? 6.263 2.483 9.546 1.00 85.38 160 PRO A C 1
ATOM 1310 O O . PRO A 1 160 ? 6.630 1.890 10.564 1.00 85.38 160 PRO A O 1
ATOM 1313 N N . LEU A 1 161 ? 4.978 2.600 9.214 1.00 93.50 161 LEU A N 1
ATOM 1314 C CA . LEU A 1 161 ? 3.903 1.888 9.923 1.00 93.50 161 LEU A CA 1
ATOM 1315 C C . LEU A 1 161 ? 3.846 0.414 9.487 1.00 93.50 161 LEU A C 1
ATOM 1317 O O . LEU A 1 161 ? 4.404 0.039 8.451 1.00 93.50 161 LEU A O 1
ATOM 1321 N N . ASP A 1 162 ? 3.117 -0.429 10.221 1.00 94.25 162 ASP A N 1
ATOM 1322 C CA . ASP A 1 162 ? 2.759 -1.750 9.694 1.00 94.25 162 ASP A CA 1
ATOM 1323 C C . ASP A 1 162 ? 1.971 -1.628 8.359 1.00 94.25 162 ASP A C 1
ATOM 1325 O O . ASP A 1 162 ? 1.124 -0.735 8.218 1.00 94.25 162 ASP A O 1
ATOM 1329 N N . PRO A 1 163 ? 2.229 -2.492 7.354 1.00 95.69 163 PRO A N 1
ATOM 1330 C CA . PRO A 1 163 ? 1.531 -2.470 6.068 1.00 95.69 163 PRO A CA 1
ATOM 1331 C C . PRO A 1 163 ? 0.002 -2.513 6.143 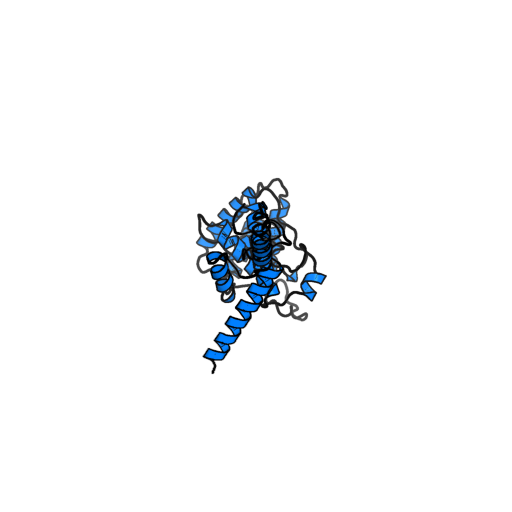1.00 95.69 163 PRO A C 1
ATOM 1333 O O . PRO A 1 163 ? -0.644 -1.923 5.277 1.00 95.69 163 PRO A O 1
ATOM 1336 N N . VAL A 1 164 ? -0.592 -3.150 7.164 1.00 96.88 164 VAL A N 1
ATOM 1337 C CA . VAL A 1 164 ? -2.063 -3.194 7.301 1.00 96.88 164 VAL A CA 1
ATOM 1338 C C . VAL A 1 164 ? -2.666 -1.797 7.436 1.00 96.88 164 VAL A C 1
ATOM 1340 O O . VAL A 1 164 ? -3.756 -1.545 6.936 1.00 96.88 164 VAL A O 1
ATOM 1343 N N . PHE A 1 165 ? -1.942 -0.849 8.032 1.00 96.69 165 PHE A N 1
ATOM 1344 C CA . PHE A 1 165 ? -2.414 0.529 8.144 1.00 96.69 165 PHE A CA 1
ATOM 1345 C C . PHE A 1 165 ? -2.385 1.254 6.800 1.00 96.69 165 PHE A C 1
ATOM 1347 O O . PHE A 1 165 ? -3.278 2.045 6.514 1.00 96.69 165 PHE A O 1
ATOM 1354 N N . GLY A 1 166 ? -1.418 0.944 5.935 1.00 96.75 166 GLY A N 1
ATOM 1355 C CA . GLY A 1 166 ? -1.421 1.404 4.551 1.00 96.75 166 GLY A CA 1
ATOM 1356 C C . GLY A 1 166 ? -2.589 0.824 3.753 1.00 96.75 166 GLY A C 1
ATOM 1357 O O . GLY A 1 166 ? -3.207 1.547 2.974 1.00 96.75 166 G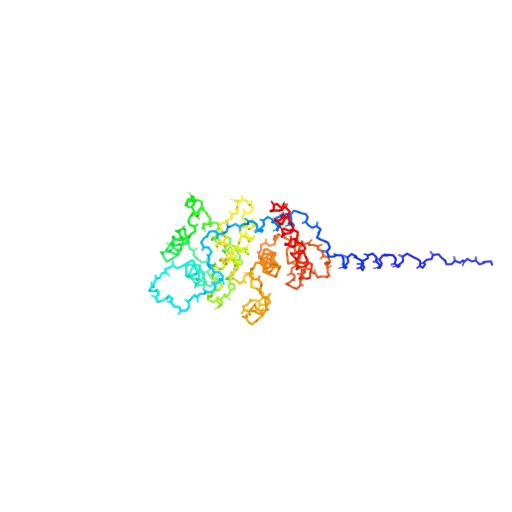LY A O 1
ATOM 1358 N N . VAL A 1 167 ? -2.953 -0.438 4.007 1.00 97.56 167 VAL A N 1
ATOM 1359 C CA . VAL A 1 167 ? -4.156 -1.060 3.430 1.00 97.56 167 VAL A CA 1
ATOM 1360 C C . VAL A 1 167 ? -5.427 -0.342 3.885 1.00 97.56 167 VAL A C 1
ATOM 1362 O O . VAL A 1 167 ? -6.240 0.033 3.049 1.00 97.56 167 VAL A O 1
ATOM 1365 N N . LEU A 1 168 ? -5.587 -0.068 5.182 1.00 97.25 168 LEU A N 1
ATOM 1366 C CA . LEU A 1 168 ? -6.743 0.681 5.700 1.00 97.25 168 LEU A CA 1
ATOM 1367 C C . LEU A 1 168 ? -6.799 2.126 5.169 1.00 97.25 168 LEU A C 1
ATOM 1369 O O . LEU A 1 168 ? -7.868 2.727 5.053 1.00 97.25 168 LEU A O 1
ATOM 1373 N N . LEU A 1 169 ? -5.645 2.701 4.821 1.00 96.38 169 LEU A N 1
ATOM 1374 C CA . LEU A 1 169 ? -5.562 3.996 4.155 1.00 96.38 169 LEU A CA 1
ATOM 1375 C C . LEU A 1 169 ? -5.981 3.913 2.677 1.00 96.38 169 LEU A C 1
ATOM 1377 O O . LEU A 1 169 ? -6.661 4.819 2.206 1.00 96.38 169 LEU A O 1
ATOM 1381 N N . CYS A 1 170 ? -5.640 2.862 1.937 1.00 96.69 170 CYS A N 1
ATOM 1382 C CA . CYS A 1 170 ? -6.066 2.711 0.543 1.00 96.69 170 CYS A CA 1
ATOM 1383 C C . CYS A 1 170 ? -6.448 1.255 0.221 1.00 96.69 170 CYS A C 1
ATOM 1385 O O . CYS A 1 170 ? -5.646 0.524 -0.362 1.00 96.69 170 CYS A O 1
ATOM 1387 N N . PRO A 1 171 ? -7.680 0.833 0.567 1.00 96.56 171 PRO A N 1
ATOM 1388 C CA . PRO A 1 171 ? -8.132 -0.550 0.419 1.00 96.56 171 PRO A CA 1
ATOM 1389 C C . PRO A 1 171 ? -8.000 -1.131 -0.983 1.00 96.56 171 PRO A C 1
ATOM 1391 O O . PRO A 1 171 ? -7.679 -2.304 -1.146 1.00 96.56 171 PRO A O 1
ATOM 1394 N N . VAL A 1 172 ? -8.253 -0.316 -2.004 1.00 95.19 172 VAL A N 1
ATOM 1395 C CA . VAL A 1 172 ? -8.276 -0.758 -3.404 1.00 95.19 172 VAL A CA 1
ATOM 1396 C C . VAL A 1 172 ? -6.882 -0.841 -4.036 1.00 95.19 172 VAL A C 1
ATOM 1398 O O . VAL A 1 172 ? -6.756 -1.347 -5.147 1.00 95.19 172 VAL A O 1
ATOM 1401 N N . ALA A 1 173 ? -5.833 -0.362 -3.356 1.00 95.38 173 ALA A N 1
ATOM 1402 C CA . ALA A 1 173 ? -4.500 -0.263 -3.941 1.00 95.38 173 ALA A CA 1
ATOM 1403 C C . ALA A 1 173 ? -3.900 -1.631 -4.306 1.00 95.38 173 ALA A C 1
ATOM 1405 O O . ALA A 1 173 ? -4.029 -2.629 -3.587 1.00 95.38 173 ALA A O 1
ATOM 1406 N N . GLY A 1 174 ? -3.198 -1.660 -5.437 1.00 92.44 174 GLY A N 1
ATOM 1407 C CA . GLY A 1 174 ? -2.572 -2.852 -5.994 1.00 92.44 174 GLY A CA 1
ATOM 1408 C C . GLY A 1 174 ? -3.495 -3.682 -6.878 1.00 92.44 174 GLY A C 1
ATOM 1409 O O . GLY A 1 174 ? -3.012 -4.607 -7.539 1.00 92.44 174 GLY A O 1
ATOM 1410 N N . ARG A 1 175 ? -4.788 -3.347 -6.960 1.00 91.12 175 ARG A N 1
ATOM 1411 C CA . ARG A 1 175 ? -5.687 -3.996 -7.910 1.00 91.12 175 ARG A CA 1
ATOM 1412 C C . ARG A 1 175 ? -5.427 -3.471 -9.314 1.00 91.12 175 ARG A C 1
ATOM 1414 O O . ARG A 1 175 ? -5.501 -2.283 -9.586 1.00 91.12 175 ARG A O 1
ATOM 1421 N N . VAL A 1 176 ? -5.183 -4.386 -10.245 1.00 85.50 176 VAL A N 1
ATOM 1422 C CA . VAL A 1 176 ? -5.135 -4.048 -11.670 1.00 85.50 176 VAL A CA 1
ATOM 1423 C C . VAL A 1 176 ? -6.525 -3.653 -12.177 1.00 85.50 176 VAL A C 1
ATOM 1425 O O . VAL A 1 176 ? -7.462 -4.446 -12.129 1.00 85.50 176 VAL A O 1
ATOM 1428 N N . GLY A 1 177 ? -6.637 -2.433 -12.699 1.00 78.50 177 GLY A N 1
ATOM 1429 C CA . GLY A 1 177 ? -7.870 -1.878 -13.255 1.00 78.50 177 GLY A CA 1
ATOM 1430 C C . GLY A 1 177 ? -8.341 -0.623 -12.513 1.00 78.50 177 GLY A C 1
ATOM 1431 O O . GLY A 1 177 ? -7.809 -0.276 -11.464 1.00 78.50 177 GLY A O 1
ATOM 1432 N N . PRO A 1 178 ? -9.320 0.113 -13.061 1.00 72.19 178 PRO A N 1
ATOM 1433 C CA . PRO A 1 178 ? -9.842 1.302 -12.401 1.00 72.19 178 PRO A CA 1
ATOM 1434 C C . PRO A 1 178 ? -10.637 0.911 -11.148 1.00 72.19 178 PRO A C 1
ATOM 1436 O O . PRO A 1 178 ? -11.712 0.318 -11.252 1.00 72.19 178 PRO A O 1
ATOM 1439 N N . GLY A 1 179 ? -10.117 1.273 -9.974 1.00 69.19 179 GLY A N 1
ATOM 1440 C CA . GLY A 1 179 ? -10.768 1.029 -8.687 1.00 69.19 179 GLY A CA 1
ATOM 1441 C C . GLY A 1 179 ? -11.025 -0.459 -8.439 1.00 69.19 179 GLY A C 1
ATOM 1442 O O . GLY A 1 179 ? -10.105 -1.268 -8.406 1.00 69.19 179 GLY A O 1
ATOM 1443 N N . ASP A 1 180 ? -12.297 -0.822 -8.282 1.00 72.69 180 ASP A N 1
ATOM 1444 C CA . ASP A 1 180 ? -12.740 -2.158 -7.869 1.00 72.69 180 ASP A CA 1
ATOM 1445 C C . ASP A 1 180 ? -13.174 -3.053 -9.050 1.00 72.69 180 ASP A C 1
ATOM 1447 O O . ASP A 1 180 ? -14.142 -3.809 -8.970 1.00 72.69 180 ASP A O 1
ATOM 1451 N N . SER A 1 181 ? -12.513 -2.949 -10.206 1.00 74.25 181 SER A N 1
ATOM 1452 C CA . SER A 1 181 ? -12.887 -3.732 -11.394 1.00 74.25 181 SER A CA 1
ATOM 1453 C C . SER A 1 181 ? -12.385 -5.183 -11.298 1.00 74.25 181 SER A C 1
ATOM 1455 O O . SER A 1 181 ? -11.184 -5.429 -11.372 1.00 74.25 181 SER A O 1
ATOM 1457 N N . GLY A 1 182 ? -13.293 -6.153 -11.130 1.00 71.69 182 GLY A N 1
ATOM 1458 C CA . GLY A 1 182 ? -12.956 -7.586 -11.023 1.00 71.69 182 GLY A CA 1
ATOM 1459 C C . GLY A 1 182 ? -12.398 -8.187 -12.317 1.00 71.69 182 GLY A C 1
ATOM 1460 O O . GLY A 1 182 ? -11.298 -8.721 -12.330 1.00 71.69 182 GLY A O 1
ATOM 1461 N N . ILE A 1 183 ? -13.106 -7.995 -13.435 1.00 78.50 183 ILE A N 1
ATOM 1462 C CA . ILE A 1 183 ? -12.783 -8.624 -14.732 1.00 78.50 183 ILE A CA 1
ATOM 1463 C C . ILE A 1 183 ? -11.395 -8.217 -15.250 1.00 78.50 183 ILE A C 1
ATOM 1465 O O . ILE A 1 183 ? -10.654 -9.035 -15.788 1.00 78.50 183 ILE A O 1
ATOM 1469 N N . VAL A 1 184 ? -11.040 -6.935 -15.120 1.00 77.38 184 VAL A N 1
ATOM 1470 C CA . VAL A 1 184 ? -9.731 -6.438 -15.575 1.00 77.38 184 VAL A CA 1
ATOM 1471 C C . VAL A 1 184 ? -8.611 -7.008 -14.709 1.00 77.38 184 VAL A C 1
ATOM 1473 O O . VAL A 1 184 ? -7.546 -7.328 -15.234 1.00 77.38 184 VAL A O 1
ATOM 1476 N N . HIS A 1 185 ? -8.871 -7.154 -13.408 1.00 80.00 185 HIS A N 1
ATOM 1477 C CA . HIS A 1 185 ? -7.930 -7.740 -12.470 1.00 80.00 185 HIS A CA 1
ATOM 1478 C C . HIS A 1 185 ? -7.639 -9.194 -12.834 1.00 80.00 185 HIS A C 1
ATOM 1480 O O . HIS A 1 185 ? -6.497 -9.519 -13.126 1.00 80.00 185 HIS A O 1
ATOM 1486 N N . GLU A 1 186 ? -8.672 -10.030 -12.934 1.00 80.81 186 GLU A N 1
ATOM 1487 C CA . GLU A 1 186 ? -8.541 -11.456 -13.268 1.00 80.81 186 GLU A CA 1
ATOM 1488 C C . GLU A 1 186 ? -7.797 -11.705 -14.589 1.00 80.81 186 GLU A C 1
ATOM 1490 O O . GLU A 1 186 ? -7.063 -12.680 -14.719 1.00 80.81 186 GLU A O 1
ATOM 1495 N N . LEU A 1 187 ? -7.963 -10.824 -15.581 1.00 80.44 187 LEU A N 1
ATOM 1496 C CA . LEU A 1 187 ? -7.348 -10.999 -16.897 1.00 80.44 187 LEU A CA 1
ATOM 1497 C C . LEU A 1 187 ? -5.863 -10.607 -16.948 1.00 80.44 187 LEU A C 1
ATOM 1499 O O . LEU A 1 187 ? -5.116 -11.136 -17.772 1.00 80.44 187 LEU A O 1
ATOM 1503 N N . LEU A 1 188 ? -5.454 -9.612 -16.160 1.00 81.69 188 LEU A N 1
ATOM 1504 C CA . LEU A 1 188 ? -4.145 -8.962 -16.299 1.00 81.69 188 LEU A CA 1
ATOM 1505 C C . LEU A 1 188 ? -3.223 -9.176 -15.102 1.00 81.69 188 LEU A C 1
ATOM 1507 O O . LEU A 1 188 ? -2.029 -8.890 -15.214 1.00 81.69 188 LEU A O 1
ATOM 1511 N N . PHE A 1 189 ? -3.763 -9.611 -13.968 1.00 82.69 189 PHE A N 1
ATOM 1512 C CA . PHE A 1 189 ? -2.990 -9.864 -12.768 1.00 82.69 189 PHE A CA 1
ATOM 1513 C C . PHE A 1 189 ? -2.093 -11.091 -12.953 1.00 82.69 189 PHE A C 1
ATOM 1515 O O . PHE A 1 189 ? -2.504 -12.095 -13.527 1.00 82.69 189 PHE A O 1
ATOM 1522 N N . ASP A 1 190 ? -0.842 -10.975 -12.513 1.00 84.62 190 ASP A N 1
ATOM 1523 C CA . ASP A 1 190 ? 0.196 -11.988 -12.699 1.00 84.62 190 ASP A CA 1
ATOM 1524 C C . ASP A 1 190 ? 0.832 -12.430 -11.372 1.00 84.62 190 ASP A C 1
ATOM 1526 O O . ASP A 1 190 ? 1.998 -12.811 -11.369 1.00 84.62 190 ASP A O 1
ATOM 1530 N N . ASP A 1 191 ? 0.068 -12.373 -10.273 1.00 79.31 191 ASP A N 1
ATOM 1531 C CA . ASP A 1 191 ? 0.416 -12.760 -8.894 1.00 79.31 191 ASP A CA 1
ATOM 1532 C C . ASP A 1 191 ? 1.701 -12.120 -8.343 1.00 79.31 191 ASP A C 1
ATOM 1534 O O . ASP A 1 191 ? 1.656 -11.177 -7.548 1.00 79.31 191 ASP A O 1
ATOM 1538 N N . ASP A 1 192 ? 2.863 -12.615 -8.768 1.00 83.62 192 ASP A N 1
ATOM 1539 C CA . ASP A 1 192 ? 4.201 -12.135 -8.418 1.00 83.62 192 ASP A CA 1
ATOM 1540 C C . ASP A 1 192 ? 4.963 -11.517 -9.609 1.00 83.62 192 ASP A C 1
ATOM 1542 O O . ASP A 1 192 ? 6.164 -11.231 -9.536 1.00 83.62 192 ASP A O 1
ATOM 1546 N N . GLY A 1 193 ? 4.270 -11.294 -10.721 1.00 90.56 193 GLY A N 1
ATOM 1547 C CA . GLY A 1 193 ? 4.843 -10.793 -11.953 1.00 90.56 193 GLY A CA 1
ATOM 1548 C C . GLY A 1 193 ? 4.920 -9.262 -12.052 1.00 90.56 193 GLY A C 1
ATOM 1549 O O . GLY A 1 193 ? 4.636 -8.509 -11.111 1.00 90.56 193 GLY A O 1
ATOM 1550 N N . PRO A 1 194 ? 5.399 -8.758 -13.204 1.00 94.38 194 PRO A N 1
ATOM 1551 C CA . PRO A 1 194 ? 5.564 -7.332 -13.430 1.00 94.38 194 PRO A CA 1
ATOM 1552 C C . PRO A 1 194 ? 4.303 -6.494 -13.222 1.00 94.38 194 PRO A C 1
ATOM 1554 O O . PRO A 1 194 ? 4.431 -5.352 -12.774 1.00 94.38 194 PRO A O 1
ATOM 1557 N N . MET A 1 195 ? 3.121 -7.010 -13.575 1.00 93.75 195 MET A N 1
ATOM 1558 C CA . MET A 1 195 ? 1.875 -6.257 -13.453 1.00 93.75 195 MET A CA 1
ATOM 1559 C C . MET A 1 195 ? 1.490 -6.074 -11.989 1.00 93.75 195 MET A C 1
ATOM 1561 O O . MET A 1 195 ? 1.161 -4.959 -11.593 1.00 93.75 195 MET A O 1
ATOM 1565 N N . ALA A 1 196 ? 1.614 -7.122 -11.180 1.00 92.38 196 ALA A N 1
ATOM 1566 C CA . ALA A 1 196 ? 1.355 -7.082 -9.757 1.00 92.38 196 ALA A CA 1
ATOM 1567 C C . ALA A 1 196 ? 2.230 -6.012 -9.090 1.00 92.38 196 ALA A C 1
ATOM 1569 O O . ALA A 1 196 ? 1.728 -5.047 -8.503 1.00 92.38 196 ALA A O 1
ATOM 1570 N N . TYR A 1 197 ? 3.558 -6.123 -9.195 1.00 95.94 197 TYR A N 1
ATOM 1571 C CA . TYR A 1 197 ? 4.459 -5.139 -8.581 1.00 95.94 197 TYR A CA 1
ATOM 1572 C C . TYR A 1 197 ? 4.232 -3.718 -9.111 1.00 95.94 197 TYR A C 1
ATOM 1574 O O . TYR A 1 197 ? 4.360 -2.746 -8.359 1.00 95.94 197 TYR A O 1
ATOM 1582 N N . HIS A 1 198 ? 3.892 -3.585 -10.395 1.00 96.31 198 HIS A N 1
ATOM 1583 C CA . HIS A 1 198 ? 3.536 -2.303 -10.978 1.00 96.31 198 HIS A CA 1
ATOM 1584 C C . HIS A 1 198 ? 2.297 -1.705 -10.318 1.00 96.31 198 HIS A C 1
ATOM 1586 O O . HIS A 1 198 ? 2.412 -0.594 -9.805 1.00 96.31 198 HIS A O 1
ATOM 1592 N N . SER A 1 199 ? 1.168 -2.420 -10.285 1.00 95.19 199 SER A N 1
ATOM 1593 C CA . SER A 1 199 ? -0.092 -1.911 -9.732 1.00 95.19 199 SER A CA 1
ATOM 1594 C C . SER A 1 199 ? 0.062 -1.513 -8.267 1.00 95.19 199 SER A C 1
ATOM 1596 O O . SER A 1 199 ? -0.325 -0.412 -7.890 1.00 95.19 199 SER A O 1
ATOM 1598 N N . ALA A 1 200 ? 0.725 -2.342 -7.452 1.00 96.56 200 ALA A N 1
ATOM 1599 C CA . ALA A 1 200 ? 0.929 -2.048 -6.033 1.00 96.56 200 ALA A CA 1
ATOM 1600 C C . ALA A 1 200 ? 1.676 -0.729 -5.804 1.00 96.56 200 ALA A C 1
ATOM 1602 O O . ALA A 1 200 ? 1.255 0.099 -4.999 1.00 96.56 200 ALA A O 1
ATOM 1603 N N . VAL A 1 201 ? 2.785 -0.521 -6.516 1.00 97.56 201 VAL A N 1
ATOM 1604 C CA . VAL A 1 201 ? 3.599 0.691 -6.364 1.00 97.56 201 VAL A CA 1
ATOM 1605 C C . VAL A 1 201 ? 2.936 1.906 -7.011 1.00 97.56 201 VAL A C 1
ATOM 1607 O O . VAL A 1 201 ? 2.998 3.008 -6.465 1.00 97.56 201 VAL A O 1
ATOM 1610 N N . HIS A 1 202 ? 2.316 1.710 -8.172 1.00 96.75 202 HIS A N 1
ATOM 1611 C CA . HIS A 1 202 ? 1.641 2.752 -8.936 1.00 96.75 202 HIS A CA 1
ATOM 1612 C C . HIS A 1 202 ? 0.465 3.340 -8.150 1.00 96.75 202 HIS A C 1
ATOM 1614 O O . HIS A 1 202 ? 0.450 4.553 -7.923 1.00 96.75 202 HIS A O 1
ATOM 1620 N N . ASP A 1 203 ? -0.425 2.494 -7.629 1.00 96.94 203 ASP A N 1
ATOM 1621 C CA . ASP A 1 203 ? -1.567 2.929 -6.823 1.00 96.94 203 ASP A CA 1
ATOM 1622 C C . ASP A 1 203 ? -1.124 3.539 -5.494 1.00 96.94 203 ASP A C 1
ATOM 1624 O O . ASP A 1 203 ? -1.631 4.586 -5.094 1.00 96.94 203 ASP A O 1
ATOM 1628 N N . ALA A 1 204 ? -0.137 2.937 -4.820 1.00 97.50 204 ALA A N 1
ATOM 1629 C CA . ALA A 1 204 ? 0.367 3.456 -3.553 1.00 97.50 204 ALA A CA 1
ATOM 1630 C C . ALA A 1 204 ? 0.938 4.873 -3.700 1.00 97.50 204 ALA A C 1
ATOM 1632 O O . ALA A 1 204 ? 0.587 5.770 -2.931 1.00 97.50 204 ALA A O 1
ATOM 1633 N N . PHE A 1 205 ? 1.783 5.118 -4.706 1.00 97.38 205 PHE A N 1
ATOM 1634 C CA . PHE A 1 205 ? 2.294 6.468 -4.947 1.00 97.38 205 PHE A CA 1
ATOM 1635 C C . PHE A 1 205 ? 1.226 7.419 -5.486 1.00 97.38 205 PHE A C 1
ATOM 1637 O O . PHE A 1 205 ? 1.275 8.611 -5.175 1.00 97.38 205 PHE A O 1
ATOM 1644 N N . GLY A 1 206 ? 0.240 6.908 -6.222 1.00 96.06 206 GLY A N 1
ATOM 1645 C CA . GLY A 1 206 ? -0.970 7.634 -6.594 1.00 96.06 206 GLY A CA 1
ATOM 1646 C C . GLY A 1 206 ? -1.768 8.140 -5.392 1.00 96.06 206 GLY A C 1
ATOM 1647 O O . GLY A 1 206 ? -2.138 9.316 -5.326 1.00 96.06 206 GLY A O 1
ATOM 1648 N N . TYR A 1 207 ? -1.970 7.279 -4.397 1.00 95.88 207 TYR A N 1
ATOM 1649 C CA . TYR A 1 207 ? -2.600 7.625 -3.128 1.00 95.88 207 TYR A CA 1
ATOM 1650 C C . TYR A 1 207 ? -1.788 8.684 -2.372 1.00 95.88 207 TYR A C 1
ATOM 1652 O O . TYR A 1 207 ? -2.330 9.716 -1.963 1.00 95.88 207 TYR A O 1
ATOM 1660 N N . LEU A 1 208 ? -0.476 8.466 -2.232 1.00 95.88 208 LEU A N 1
ATOM 1661 C CA . LEU A 1 208 ? 0.435 9.368 -1.522 1.00 95.88 208 LEU A CA 1
ATOM 1662 C C . LEU A 1 208 ? 0.416 10.786 -2.112 1.00 95.88 208 LEU A C 1
ATOM 1664 O O . LEU A 1 208 ? 0.269 11.760 -1.368 1.00 95.88 208 LEU A O 1
ATOM 1668 N N . ILE A 1 209 ? 0.469 10.924 -3.442 1.00 94.62 209 ILE A N 1
ATOM 1669 C CA . ILE A 1 209 ? 0.416 12.247 -4.077 1.00 94.62 209 ILE A CA 1
ATOM 1670 C C . ILE A 1 209 ? -0.979 12.877 -3.987 1.00 94.62 209 ILE A C 1
ATOM 1672 O O . ILE A 1 209 ? -1.098 14.094 -3.847 1.00 94.62 209 ILE A O 1
ATOM 1676 N N . SER A 1 210 ? -2.045 12.076 -4.031 1.00 93.44 210 SER A N 1
ATOM 1677 C CA . SER A 1 210 ? -3.420 12.587 -4.022 1.00 93.44 210 SER A CA 1
ATOM 1678 C C . SER A 1 210 ? -3.805 13.139 -2.653 1.00 93.44 210 SER A C 1
ATOM 1680 O O . SER A 1 210 ? -4.273 14.279 -2.565 1.00 93.44 210 SER A O 1
ATOM 1682 N N . TYR A 1 211 ? -3.530 12.380 -1.591 1.00 93.56 211 TYR A N 1
ATOM 1683 C CA . TYR A 1 211 ? -4.024 12.665 -0.243 1.00 93.56 211 TYR A CA 1
ATOM 1684 C C . TYR A 1 211 ? -2.991 13.296 0.686 1.00 93.56 211 TYR A C 1
ATOM 1686 O O . TYR A 1 211 ? -3.362 14.074 1.561 1.00 93.56 211 TYR A O 1
ATOM 1694 N N . HIS A 1 212 ? -1.705 13.005 0.484 1.00 92.31 212 HIS A N 1
ATOM 1695 C CA . HIS A 1 212 ? -0.637 13.453 1.387 1.00 92.31 212 HIS A CA 1
ATOM 1696 C C . HIS A 1 212 ? 0.313 14.458 0.737 1.00 92.31 212 HIS A C 1
ATOM 1698 O O . HIS A 1 212 ? 1.090 15.094 1.440 1.00 92.31 212 HIS A O 1
ATOM 1704 N N . LYS A 1 213 ? 0.217 14.652 -0.587 1.00 92.69 213 LYS A N 1
ATOM 1705 C CA . LYS A 1 213 ? 1.0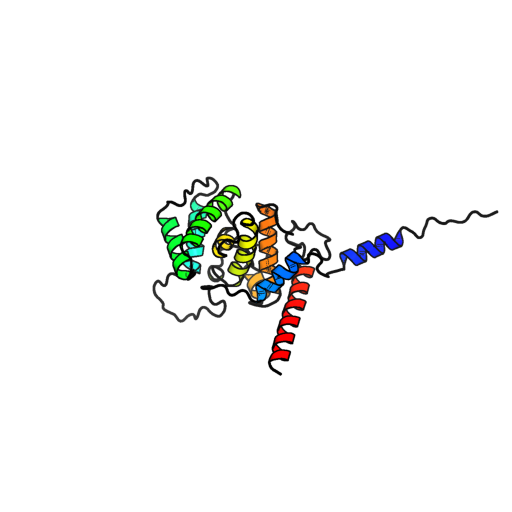97 15.527 -1.384 1.00 92.69 213 LYS A CA 1
ATOM 1706 C C . LYS A 1 213 ? 2.580 15.137 -1.284 1.00 92.69 213 LYS A C 1
ATOM 1708 O O . LYS A 1 213 ? 3.451 15.997 -1.385 1.00 92.69 213 LYS A O 1
ATOM 1713 N N . ILE A 1 214 ? 2.855 13.842 -1.117 1.00 92.06 214 ILE A N 1
ATOM 1714 C CA . ILE A 1 214 ? 4.209 13.284 -1.003 1.00 92.06 214 ILE A CA 1
ATOM 1715 C C . ILE A 1 214 ? 4.456 12.182 -2.034 1.00 92.06 214 ILE A C 1
ATOM 1717 O O . ILE A 1 214 ? 3.529 11.634 -2.633 1.00 92.06 214 ILE A O 1
ATOM 1721 N N . GLY A 1 215 ? 5.731 11.839 -2.209 1.00 91.25 215 GLY A N 1
ATOM 1722 C CA . GLY A 1 215 ? 6.169 10.812 -3.145 1.00 91.25 215 GLY A CA 1
ATOM 1723 C C . GLY A 1 215 ? 6.155 11.270 -4.611 1.00 91.25 215 GLY A C 1
ATOM 1724 O O . GLY A 1 215 ? 5.786 12.399 -4.934 1.00 91.25 215 GLY A O 1
ATOM 1725 N N . PRO A 1 216 ? 6.597 10.400 -5.530 1.00 93.81 216 PRO A N 1
ATOM 1726 C CA . PRO A 1 216 ? 6.735 10.727 -6.946 1.00 93.81 216 PRO A CA 1
ATOM 1727 C C . PRO A 1 216 ? 5.413 10.699 -7.736 1.00 93.81 216 PRO A C 1
ATOM 1729 O O . PRO A 1 216 ? 5.402 11.100 -8.900 1.00 93.81 216 PRO A O 1
ATOM 1732 N N . GLY A 1 217 ? 4.313 10.233 -7.135 1.00 94.44 217 GLY A N 1
ATOM 1733 C CA . GLY A 1 217 ? 3.040 9.997 -7.818 1.00 94.44 217 GLY A CA 1
ATOM 1734 C C . GLY A 1 217 ? 3.041 8.748 -8.706 1.00 94.44 217 GLY A C 1
ATOM 1735 O O . GLY A 1 217 ? 3.968 7.938 -8.675 1.00 94.44 217 GLY A O 1
ATOM 1736 N N . TYR A 1 218 ? 2.006 8.614 -9.533 1.00 94.69 218 TYR A N 1
ATOM 1737 C CA . TYR A 1 218 ? 1.770 7.479 -10.430 1.00 94.69 218 TYR A CA 1
ATOM 1738 C C . TYR A 1 218 ? 2.946 7.203 -11.386 1.00 94.69 218 TYR A C 1
ATOM 1740 O O . TYR A 1 218 ? 3.286 6.052 -11.655 1.00 94.69 218 TYR A O 1
ATOM 1748 N N . ASN A 1 219 ? 3.663 8.241 -11.839 1.00 94.00 219 ASN A N 1
ATOM 1749 C CA . ASN A 1 219 ? 4.912 8.075 -12.595 1.00 94.00 219 ASN A CA 1
ATOM 1750 C C . ASN A 1 219 ? 6.147 7.971 -11.684 1.00 94.00 219 ASN A C 1
ATOM 1752 O O . ASN A 1 219 ? 7.078 8.779 -11.766 1.00 94.00 219 ASN A O 1
ATOM 1756 N N . TYR A 1 220 ? 6.171 6.947 -10.830 1.00 93.50 220 TYR A N 1
ATOM 1757 C CA . TYR A 1 220 ? 7.215 6.740 -9.819 1.00 93.50 220 TYR A CA 1
ATOM 1758 C C . TYR A 1 220 ? 8.618 6.488 -10.393 1.00 93.50 220 TYR A C 1
ATOM 1760 O O . TYR A 1 220 ? 9.626 6.742 -9.733 1.00 93.50 220 TYR A O 1
ATOM 1768 N N . THR A 1 221 ? 8.708 6.029 -11.644 1.00 91.31 221 THR A N 1
ATOM 1769 C CA . THR A 1 221 ? 9.991 5.868 -12.347 1.00 91.31 221 THR A CA 1
ATOM 1770 C C . THR A 1 221 ? 10.549 7.198 -12.865 1.00 91.31 221 THR A C 1
ATOM 1772 O O . THR A 1 221 ? 11.749 7.294 -13.147 1.00 91.31 221 THR A O 1
ATOM 1775 N N . CYS A 1 222 ? 9.700 8.227 -12.975 1.00 85.19 222 CYS A N 1
ATOM 1776 C CA . CYS A 1 222 ? 9.972 9.519 -13.609 1.00 85.19 222 CYS A CA 1
ATOM 1777 C C . CYS A 1 222 ? 10.495 9.398 -15.052 1.00 85.19 222 CYS A C 1
ATOM 1779 O O . CYS A 1 222 ? 11.281 10.233 -15.509 1.00 85.19 222 CYS A O 1
ATOM 1781 N N . ALA A 1 223 ? 10.088 8.345 -15.761 1.00 81.06 223 ALA A N 1
ATOM 1782 C CA . ALA A 1 223 ? 10.465 8.105 -17.147 1.00 81.06 223 ALA A CA 1
ATOM 1783 C C . ALA A 1 223 ? 9.322 8.474 -18.102 1.00 81.06 223 ALA A C 1
ATOM 1785 O O . ALA A 1 223 ? 8.151 8.344 -17.738 1.00 81.06 223 ALA A O 1
ATOM 1786 N N . GLY A 1 224 ? 9.667 8.950 -19.303 1.00 68.00 224 GLY A N 1
ATOM 1787 C CA . GLY A 1 224 ? 8.721 9.277 -20.378 1.00 68.00 224 GLY A CA 1
ATOM 1788 C C . GLY A 1 224 ? 7.469 10.057 -19.951 1.00 68.00 224 GLY A C 1
ATOM 1789 O O . GLY A 1 224 ? 6.352 9.662 -20.279 1.00 68.00 224 GLY A O 1
ATOM 1790 N N . ALA A 1 225 ? 7.623 11.128 -19.164 1.00 66.25 225 ALA A N 1
ATOM 1791 C CA . ALA A 1 225 ? 6.490 11.862 -18.598 1.00 66.25 225 ALA A CA 1
ATOM 1792 C C . ALA A 1 225 ? 5.801 12.754 -19.648 1.00 66.25 225 ALA A C 1
ATOM 1794 O O . ALA A 1 225 ? 6.207 13.893 -19.868 1.00 66.25 225 ALA A O 1
ATOM 1795 N N . ILE A 1 226 ? 4.752 12.228 -20.288 1.00 70.50 226 ILE A N 1
ATOM 1796 C CA . ILE A 1 226 ? 3.809 13.019 -21.105 1.00 70.50 226 ILE A CA 1
ATOM 1797 C C . ILE A 1 226 ? 2.700 13.608 -20.224 1.00 70.50 226 ILE A C 1
ATOM 1799 O O . ILE A 1 226 ? 2.225 14.712 -20.470 1.00 70.50 226 ILE A O 1
ATOM 1803 N N . LEU A 1 227 ? 2.296 12.862 -19.195 1.00 79.12 227 LEU A N 1
ATOM 1804 C CA . LEU A 1 227 ? 1.218 13.219 -18.279 1.00 79.12 227 LEU A CA 1
ATOM 1805 C C . LEU A 1 227 ? 1.777 13.563 -16.902 1.00 79.12 227 LEU A C 1
ATOM 1807 O O . LEU A 1 227 ? 2.783 12.990 -16.468 1.00 79.12 227 LEU A O 1
ATOM 1811 N N . GLU A 1 228 ? 1.087 14.458 -16.198 1.00 84.69 228 GLU A N 1
ATOM 1812 C CA . GLU A 1 228 ? 1.402 14.788 -14.809 1.00 84.69 228 GLU A CA 1
ATOM 1813 C C . GLU A 1 228 ? 1.412 13.527 -13.940 1.00 84.69 228 GLU A C 1
ATOM 1815 O O . GLU A 1 228 ? 0.601 12.616 -14.122 1.00 84.69 228 GLU A O 1
ATOM 1820 N N . SER A 1 229 ? 2.332 13.457 -12.979 1.00 86.50 229 SER A N 1
ATOM 1821 C CA . SER A 1 229 ? 2.459 12.290 -12.102 1.00 86.50 229 SER A CA 1
ATOM 1822 C C . SER A 1 229 ? 1.285 12.121 -11.132 1.00 86.50 229 SER A C 1
ATOM 1824 O O . SER A 1 229 ? 1.161 11.073 -10.511 1.00 86.50 229 SER A O 1
ATOM 1826 N N . SER A 1 230 ? 0.408 13.118 -11.017 1.00 88.25 230 SER A N 1
ATOM 1827 C CA . SER A 1 230 ? -0.872 13.059 -10.303 1.00 88.25 230 SER A CA 1
ATOM 1828 C C . SER A 1 230 ? -1.961 12.301 -11.074 1.00 88.25 230 SER A C 1
ATOM 1830 O O . SER A 1 230 ? -2.989 11.961 -10.496 1.00 88.25 230 SER A O 1
ATOM 1832 N N . SER A 1 231 ? -1.757 12.019 -12.364 1.00 89.50 231 SER A N 1
ATOM 1833 C CA . SER A 1 231 ? -2.723 11.308 -13.200 1.00 89.50 231 SER A CA 1
ATOM 1834 C C . SER A 1 231 ? -2.547 9.791 -13.104 1.00 89.50 231 SER A C 1
ATOM 1836 O O . SER A 1 231 ? -1.451 9.285 -13.344 1.00 89.50 231 SER A O 1
ATOM 1838 N N . CYS A 1 232 ? -3.633 9.053 -12.848 1.00 89.88 232 CYS A N 1
ATOM 1839 C CA . CYS A 1 232 ? -3.623 7.586 -12.737 1.00 89.88 232 CYS A CA 1
ATOM 1840 C C . CYS A 1 232 ? -3.214 6.857 -14.031 1.00 89.88 232 CYS A C 1
ATOM 1842 O O . CYS A 1 232 ? -2.794 5.706 -14.012 1.00 89.88 232 CYS A O 1
ATOM 1844 N N . VAL A 1 233 ? -3.273 7.519 -15.184 1.00 90.06 233 VAL A N 1
ATOM 1845 C CA . VAL A 1 233 ? -2.786 6.952 -16.453 1.00 90.06 233 VAL A CA 1
ATOM 1846 C C . VAL A 1 233 ? -1.300 7.242 -16.702 1.00 90.06 233 VAL A C 1
ATOM 1848 O O . VAL A 1 233 ? -0.710 6.714 -17.645 1.00 90.06 233 VAL A O 1
ATOM 1851 N N . SER A 1 234 ? -0.665 8.069 -15.866 1.00 90.69 234 SER A N 1
ATOM 1852 C CA . SER A 1 234 ? 0.760 8.378 -15.978 1.00 90.69 234 SER A CA 1
ATOM 1853 C C . SER A 1 234 ? 1.616 7.210 -15.491 1.00 90.69 234 SER A C 1
ATOM 1855 O O . SER A 1 234 ? 1.256 6.503 -14.553 1.00 90.69 234 SER A O 1
ATOM 1857 N N . GLY A 1 235 ? 2.765 6.996 -16.136 1.00 89.06 235 GLY A N 1
ATOM 1858 C CA . GLY A 1 235 ? 3.746 5.994 -15.710 1.00 89.06 235 GLY A CA 1
ATOM 1859 C C . GLY A 1 235 ? 3.389 4.527 -15.978 1.00 89.06 235 GLY A C 1
ATOM 1860 O O . GLY A 1 235 ? 4.192 3.664 -15.639 1.00 89.06 235 GLY A O 1
ATOM 1861 N N . GLN A 1 236 ? 2.247 4.232 -16.608 1.00 91.69 236 GLN A N 1
ATOM 1862 C CA . GLN A 1 236 ? 1.778 2.863 -16.882 1.00 91.69 236 GLN A CA 1
ATOM 1863 C C . GLN A 1 236 ? 2.824 2.042 -17.664 1.00 91.69 236 GLN A C 1
ATOM 1865 O O . GLN A 1 236 ? 3.350 1.034 -17.194 1.00 91.69 236 GLN A O 1
ATOM 1870 N N . PHE A 1 237 ? 3.224 2.527 -18.845 1.00 91.12 237 PHE A N 1
ATOM 1871 C CA . PHE A 1 237 ? 4.198 1.825 -19.689 1.00 91.12 237 PHE A CA 1
ATOM 1872 C C . PHE A 1 237 ? 5.606 1.791 -19.089 1.00 91.12 237 PHE A C 1
ATOM 1874 O O . PHE A 1 237 ? 6.278 0.761 -19.152 1.00 91.12 237 PHE A O 1
ATOM 1881 N N . SER A 1 238 ? 6.077 2.906 -18.523 1.00 91.19 238 SER A N 1
ATOM 1882 C CA . SER A 1 238 ? 7.424 2.978 -17.950 1.00 91.19 238 SER A CA 1
ATOM 1883 C C . SER A 1 238 ? 7.557 2.122 -16.691 1.00 91.19 238 SER A C 1
ATOM 1885 O O . SER A 1 238 ? 8.561 1.430 -16.535 1.00 91.19 238 SER A O 1
ATOM 1887 N N . GLY A 1 239 ? 6.547 2.126 -15.822 1.00 94.12 239 GLY A N 1
ATOM 1888 C CA . GLY A 1 239 ? 6.492 1.305 -14.618 1.00 94.12 239 GLY A CA 1
ATOM 1889 C C . GLY A 1 239 ? 6.434 -0.188 -14.931 1.00 94.12 239 GLY A C 1
ATOM 1890 O O . GLY A 1 239 ? 7.234 -0.953 -14.391 1.00 94.12 239 GLY A O 1
ATOM 1891 N N . LEU A 1 240 ? 5.569 -0.597 -15.863 1.00 93.88 240 LEU A N 1
ATOM 1892 C CA . LEU A 1 240 ? 5.463 -1.998 -16.269 1.00 93.88 240 LEU A CA 1
ATOM 1893 C C . LEU A 1 240 ? 6.754 -2.512 -16.928 1.00 93.88 240 LEU A C 1
ATOM 1895 O O . LEU A 1 240 ? 7.224 -3.607 -16.614 1.00 93.88 240 LEU A O 1
ATOM 1899 N N . ASN A 1 241 ? 7.373 -1.718 -17.809 1.00 93.38 241 ASN A N 1
ATOM 1900 C CA . ASN A 1 241 ? 8.653 -2.089 -18.423 1.00 93.38 241 ASN A CA 1
ATOM 1901 C C . ASN A 1 241 ? 9.789 -2.153 -17.398 1.00 93.38 241 ASN A C 1
ATOM 1903 O O . ASN A 1 241 ? 10.607 -3.070 -17.449 1.00 93.38 241 ASN A O 1
ATOM 1907 N N . PHE A 1 242 ? 9.810 -1.234 -16.431 1.00 94.94 242 PHE A N 1
ATOM 1908 C CA . PHE A 1 242 ? 10.758 -1.287 -15.324 1.00 94.94 242 PHE A CA 1
ATOM 1909 C C . PHE A 1 242 ? 10.670 -2.616 -14.560 1.00 94.94 242 PHE A C 1
ATOM 1911 O O . PHE A 1 242 ? 11.700 -3.256 -14.340 1.00 94.94 242 PHE A O 1
ATOM 1918 N N . TRP A 1 243 ? 9.467 -3.060 -14.188 1.00 96.12 243 TRP A N 1
ATOM 1919 C CA . TRP A 1 243 ? 9.299 -4.308 -13.442 1.00 96.12 243 TRP A CA 1
ATOM 1920 C C . TRP A 1 243 ? 9.628 -5.552 -14.265 1.00 96.12 243 TRP A C 1
ATOM 1922 O O . TRP A 1 243 ? 10.262 -6.466 -13.738 1.00 96.12 243 TRP A O 1
ATOM 1932 N N . ARG A 1 244 ? 9.306 -5.563 -15.566 1.00 95.19 244 ARG A N 1
ATOM 1933 C CA . ARG A 1 244 ? 9.748 -6.624 -16.491 1.00 95.19 244 ARG A CA 1
ATOM 1934 C C . ARG A 1 244 ? 11.266 -6.775 -16.488 1.00 95.19 244 ARG A C 1
ATOM 1936 O O . ARG A 1 244 ? 11.772 -7.882 -16.311 1.00 95.19 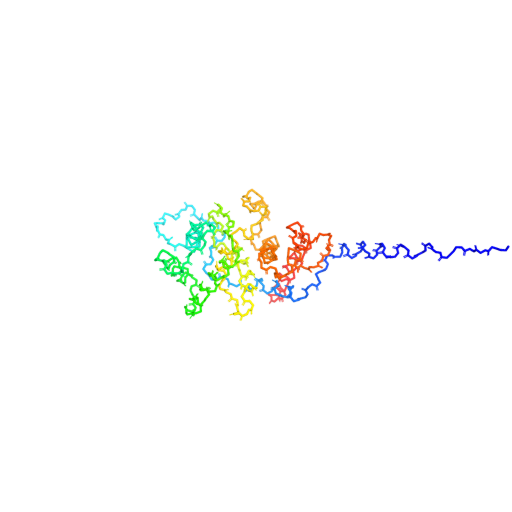244 ARG A O 1
ATOM 1943 N N . ASP A 1 245 ? 11.987 -5.666 -16.638 1.00 94.12 245 ASP A N 1
ATOM 1944 C CA . ASP A 1 245 ? 13.450 -5.667 -16.679 1.00 94.12 245 ASP A CA 1
ATOM 1945 C C . ASP A 1 245 ? 14.070 -6.095 -15.348 1.00 94.12 245 ASP A C 1
ATOM 1947 O O . ASP A 1 245 ? 15.074 -6.809 -15.322 1.00 94.12 245 ASP A O 1
ATOM 1951 N N . VAL A 1 246 ? 13.504 -5.631 -14.233 1.00 94.44 246 VAL A N 1
ATOM 1952 C CA . VAL A 1 246 ? 14.012 -5.950 -12.899 1.00 94.44 246 VAL A CA 1
ATOM 1953 C C . VAL A 1 246 ? 13.792 -7.421 -12.567 1.00 94.44 246 VAL A C 1
ATOM 1955 O O . VAL A 1 246 ? 14.753 -8.096 -12.205 1.00 94.44 246 VAL A O 1
ATOM 1958 N N . LEU A 1 247 ? 12.573 -7.938 -12.729 1.00 93.94 247 LEU A N 1
ATOM 1959 C CA . LEU A 1 247 ? 12.261 -9.330 -12.396 1.00 93.94 247 LEU A CA 1
ATOM 1960 C C . LEU A 1 247 ? 13.007 -10.311 -13.303 1.00 93.94 247 LEU A C 1
ATOM 1962 O O . LEU A 1 247 ? 13.475 -11.343 -12.828 1.00 93.94 247 LEU A O 1
ATOM 1966 N N . LYS A 1 248 ? 13.198 -9.971 -14.586 1.00 93.94 248 LYS A N 1
ATOM 1967 C CA . LYS A 1 248 ? 14.050 -10.758 -15.486 1.00 93.94 248 LYS A CA 1
ATOM 1968 C C . LYS A 1 248 ? 15.477 -10.888 -14.942 1.00 93.94 248 LYS A C 1
ATOM 1970 O O . LYS A 1 248 ? 15.995 -11.997 -14.863 1.00 93.94 248 LYS A O 1
ATOM 1975 N N . LYS A 1 249 ? 16.086 -9.778 -14.516 1.00 92.75 249 LYS A N 1
ATOM 1976 C CA . LYS A 1 249 ? 17.453 -9.772 -13.966 1.00 92.75 249 LYS A CA 1
ATOM 1977 C C . LYS A 1 249 ? 17.569 -10.537 -12.651 1.00 92.75 249 LYS A C 1
ATOM 1979 O O . LYS A 1 249 ? 18.582 -11.185 -12.422 1.00 92.75 249 LYS A O 1
ATOM 1984 N N . GLU A 1 250 ? 16.567 -10.460 -11.778 1.00 89.50 250 GLU A N 1
ATOM 1985 C CA . GLU A 1 250 ? 16.577 -11.244 -10.536 1.00 89.50 250 GLU A CA 1
ATOM 1986 C C . GLU A 1 250 ? 16.476 -12.751 -10.818 1.00 89.50 250 GLU A C 1
ATOM 1988 O O . GLU A 1 250 ? 17.205 -13.530 -10.207 1.00 89.50 250 GLU A O 1
ATOM 1993 N N . LYS A 1 251 ? 15.667 -13.168 -11.805 1.00 87.88 251 LYS A N 1
ATOM 1994 C CA . LYS A 1 251 ? 15.610 -14.572 -12.251 1.00 87.88 251 LYS A CA 1
ATOM 1995 C C . LYS A 1 251 ? 16.955 -15.057 -12.809 1.00 87.88 251 LYS A C 1
ATOM 1997 O O . LYS A 1 251 ? 17.391 -16.150 -12.464 1.00 87.88 251 LYS A O 1
ATOM 2002 N N . GLU A 1 252 ? 17.628 -14.242 -13.623 1.00 89.94 252 GLU A N 1
ATOM 2003 C CA . GLU A 1 252 ? 18.952 -14.564 -14.186 1.00 89.94 252 GLU A CA 1
ATOM 2004 C C . GLU A 1 252 ? 20.015 -14.772 -13.089 1.00 89.94 252 GLU A C 1
ATOM 2006 O O . GLU A 1 252 ? 20.746 -15.758 -13.131 1.00 89.94 252 GLU A O 1
ATOM 2011 N N . LYS A 1 253 ? 20.039 -13.926 -12.048 1.00 85.94 253 LYS A N 1
ATOM 2012 C CA . LYS A 1 253 ? 20.970 -14.079 -10.910 1.00 85.94 253 LYS A CA 1
ATOM 2013 C C . LYS A 1 253 ? 20.776 -15.381 -10.135 1.00 85.94 253 LYS A C 1
ATOM 2015 O O . LYS A 1 253 ? 21.748 -15.966 -9.675 1.00 85.94 253 LYS A O 1
ATOM 2020 N N . ILE A 1 254 ? 19.531 -15.817 -9.943 1.00 80.44 254 ILE A N 1
ATOM 2021 C CA . ILE A 1 254 ? 19.241 -17.065 -9.220 1.00 80.44 254 ILE A CA 1
ATOM 2022 C C . ILE A 1 254 ? 19.799 -18.263 -9.995 1.00 80.44 254 ILE A C 1
ATOM 2024 O O . ILE A 1 254 ? 20.377 -19.163 -9.392 1.00 80.44 254 ILE A O 1
ATOM 2028 N N . ILE A 1 255 ? 19.674 -18.250 -11.325 1.00 79.12 255 ILE A N 1
ATOM 2029 C CA . ILE A 1 255 ? 20.214 -19.304 -12.193 1.00 79.12 255 ILE A CA 1
ATOM 2030 C C . ILE A 1 255 ? 21.745 -19.350 -12.097 1.00 79.12 255 ILE A C 1
ATOM 2032 O O . ILE A 1 255 ? 22.300 -20.433 -11.945 1.00 79.12 255 ILE A O 1
ATOM 2036 N N . GLU A 1 256 ? 22.420 -18.197 -12.116 1.00 76.38 256 GLU A N 1
ATOM 2037 C CA . GLU A 1 256 ? 23.884 -18.117 -11.968 1.00 76.38 256 GLU A CA 1
ATOM 2038 C C . GLU A 1 256 ? 24.403 -18.622 -10.613 1.00 76.38 256 GLU A C 1
ATOM 2040 O O . GLU A 1 256 ? 25.548 -19.043 -10.528 1.00 76.38 256 GLU A O 1
ATOM 2045 N N . VAL A 1 257 ? 23.597 -18.574 -9.548 1.00 77.06 257 VAL A N 1
ATOM 2046 C CA . VAL A 1 257 ? 23.985 -19.076 -8.214 1.00 77.06 257 VAL A CA 1
ATOM 2047 C C . VAL A 1 257 ? 23.806 -20.594 -8.090 1.00 77.06 257 VAL A C 1
ATOM 2049 O O . VAL A 1 257 ? 24.450 -21.223 -7.252 1.00 77.06 257 VAL A O 1
ATOM 2052 N N . ILE A 1 258 ? 22.904 -21.181 -8.880 1.00 70.56 258 ILE A N 1
ATOM 2053 C CA . ILE A 1 258 ? 22.582 -22.616 -8.838 1.00 70.56 258 ILE A CA 1
ATOM 2054 C C . ILE A 1 258 ? 23.517 -23.438 -9.743 1.00 70.56 258 ILE A C 1
ATOM 2056 O O . ILE A 1 258 ? 23.712 -24.627 -9.479 1.00 70.56 258 ILE A O 1
ATOM 2060 N N . LEU A 1 259 ? 24.068 -22.824 -10.794 1.00 61.62 259 LEU A N 1
ATOM 2061 C CA . LEU A 1 259 ? 25.011 -23.434 -11.742 1.00 61.62 259 LEU A CA 1
ATOM 2062 C C . LEU A 1 259 ? 26.468 -23.277 -11.289 1.00 61.62 259 LEU A C 1
ATOM 2064 O O . LEU A 1 259 ? 27.232 -24.246 -11.502 1.00 61.62 259 LEU A O 1
#

pLDDT: mean 83.75, std 15.51, range [36.81, 97.56]

Sequence (259 aa):
MYARRDSIVRSDERSVNNIKSILDLKPRNKQIINYCKSLINVRIFGQNETDNPSENSSQENELTLSYFIQSADAFLRSFGNNMEITGHEEEFIYYMQGLLELRGLKNPQRFVTDVKKFLEIYKKRGCPSDRLNHLDYWGSRQQLLAGKVISDFVGEDYGPLDPVFGVLLCPVAGRVGPGDSGIVHELLFDDDGPMAYHSAVHDAFGYLISYHKIGPGYNYTCAGAILESSSCVSGQFSGLNFWRDVLKKEKEKIIEVIL

Secondary structure (DSSP, 8-state):
-------SSHHHHHHHHHHHHHH--S---HHHHHHHHHGGG---TTPBPSS---TT--------HHHHHHHHHHHHHHTTT-----S--HHHHHHHHHHHHHHT-S-HHHHHHHHHHHHHHHHHH-SPPPPP--GGGTTBHHHHHHHHHHHHHHTTTT-PPPHHHHHHH-TTTT-SSSSS-HHHHHHH--TTSHHHHHHHHHHHHHHIIIIIS-S--S-TT--S-SS-TTSTTTTHHHHHHHHHHHHHHHHHHHHHHH-

Radius of gyration: 21.98 Å; chains: 1; bounding box: 45×69×76 Å

Foldseek 3Di:
DDDDDDPDPPPPVVVVVVVVQLPFLFFDPVVLLVVLLVLLPDDQAQFDDLPDPPPPPPDPDDCGQLNLLQQLLVVQCVCFLVRPDPCPPPSNVVSLVSNLVSSVDPDVVLSVVLSVLLSVLLVLLRGREADAPPSSPRSHPLLLSLLQLLQQWSCVVPGGHRSSSSCSLHVQFQAQDDGHDDVRRVVPPDRSALSSSLRSNLRSLLSCCVRVVDAQANLNSPGSAPDRSNDSPGNPVSSSVSRNVSVVVVVVVVVVVVD